Protein AF-A0A938RW60-F1 (afdb_monomer)

Foldseek 3Di:
DDDDDDDDDDDDDDPDPPPPPPDPPPPPDDDLADPPLAAPDFADPLQLAFWKWKKWWCAAQFLWNTWMWMWTDDDQWIKIKTWTDHPPDPDIDMFIFIDGPVNVRSNQNSLVVLVVLVDDAAPQDQPDQDPDDDRDGRDRQADPVGRPNGDNYDPFTWMWTWTGTNNRIDTYIDGPQVPGPDVSSVVSVVRSVSSNCSGGNDPDDDPPPPLPDFKGWEQEAEPPKFFKDKQNHGPPDIPRDSTDMDTQAKIKIKTHDPVVRWIDIDIDGTHRSGYDYHYDYTD

Sequence (283 aa):
MRHGPSLRAPTGLAFALLAGLCGPARATERTPLPDDVTSAHLPNDAELQESWARVALRANPGPYHYLAYEVTMRGQAGVVSHVRGFMGRGDVVSKTDLLRKHDVRRLFGWLRDQGVLDMPQPPTATAEPVRKGKVTPPVALFDPNNPHLGPAHSPVPVFDLSFRLGGRERTVLVADPLSQADRRHATLIRVLRQVALAATGDIAYQPPTGAAGTQGYLFIDSVPSAEVHIDGVPIGESTPVLTWTVSAGSHTVTLENKRLGLKKETRVKVHAGQTTSVELTLP

Mean predicted aligned error: 11.98 Å

Solvent-accessible surface area (backbone atoms only — not comparable to full-atom values): 16291 Å² total; per-residue (Å²): 143,82,92,80,84,85,86,80,80,89,80,79,87,81,82,78,78,79,76,75,81,77,66,77,80,75,80,72,88,71,72,50,58,65,89,84,59,68,44,98,55,67,58,53,73,75,28,42,56,77,16,34,41,37,36,32,40,60,14,33,24,37,75,51,33,28,39,36,25,37,40,36,36,56,96,79,36,20,40,30,31,36,36,39,28,43,71,95,52,91,69,60,53,72,39,70,36,79,37,56,46,69,58,48,29,32,51,54,15,24,43,52,76,66,41,56,70,71,57,73,73,61,75,80,53,58,47,76,61,72,92,80,90,64,87,58,76,56,57,66,50,48,43,91,92,40,66,82,48,64,39,92,69,36,94,48,44,25,31,39,40,36,38,32,49,58,91,44,71,30,77,37,58,36,67,42,37,79,78,42,88,60,58,60,54,36,49,53,49,53,50,44,45,48,34,22,35,59,61,48,44,75,80,84,72,77,68,70,90,66,72,79,81,48,27,14,26,33,27,36,39,42,48,70,59,23,41,38,22,52,72,83,42,72,73,86,50,48,36,72,38,72,70,44,81,43,64,42,41,80,44,39,44,36,38,36,26,75,94,77,73,34,73,48,73,47,78,45,74,27,45,56,60,21,43,36,77,46,79,43,77,59,126

pLDDT: mean 80.19, std 18.86, range [38.0, 98.31]

Structure (mmCIF, N/CA/C/O backbone):
data_AF-A0A938RW60-F1
#
_entry.id   AF-A0A938RW60-F1
#
loop_
_atom_site.group_PDB
_atom_site.id
_atom_site.type_symbol
_atom_site.label_atom_id
_atom_site.label_alt_id
_atom_site.label_comp_id
_atom_site.label_asym_id
_atom_site.label_entity_id
_atom_site.label_seq_id
_atom_site.pdbx_PDB_ins_code
_atom_site.Cartn_x
_atom_site.Cartn_y
_atom_site.Cartn_z
_atom_site.occupancy
_atom_site.B_iso_or_equiv
_atom_site.auth_seq_id
_atom_site.auth_comp_id
_atom_site.auth_asym_id
_atom_site.auth_atom_id
_atom_site.pdbx_PDB_model_num
ATOM 1 N N . MET A 1 1 ? 59.917 -17.995 69.837 1.00 51.16 1 MET A N 1
ATOM 2 C CA . MET A 1 1 ? 60.109 -18.111 68.375 1.00 51.16 1 MET A CA 1
ATOM 3 C C . MET A 1 1 ? 59.238 -19.243 67.851 1.00 51.16 1 MET A C 1
ATOM 5 O O . MET A 1 1 ? 59.557 -20.401 68.077 1.00 51.16 1 MET A O 1
ATOM 9 N N . ARG A 1 2 ? 58.095 -18.919 67.242 1.00 44.50 2 ARG A N 1
ATOM 10 C CA . ARG A 1 2 ? 57.240 -19.868 66.514 1.00 44.50 2 ARG A CA 1
ATOM 11 C C . ARG A 1 2 ? 56.731 -19.151 65.267 1.00 44.50 2 ARG A C 1
ATOM 13 O O . ARG A 1 2 ? 56.074 -18.123 65.385 1.00 44.50 2 ARG A O 1
ATOM 20 N N . HIS A 1 3 ? 57.116 -19.667 64.105 1.00 52.88 3 HIS A N 1
ATOM 21 C CA . HIS A 1 3 ? 56.642 -19.231 62.797 1.00 52.88 3 HIS A CA 1
ATOM 22 C C . HIS A 1 3 ? 55.199 -19.712 62.585 1.00 52.88 3 HIS A C 1
ATOM 24 O O . HIS A 1 3 ? 54.907 -20.886 62.804 1.00 52.88 3 HIS A O 1
ATOM 30 N N . GLY A 1 4 ? 54.317 -18.802 62.166 1.00 43.69 4 GLY A N 1
ATOM 31 C CA . GLY A 1 4 ? 52.953 -19.080 61.702 1.00 43.69 4 GLY A CA 1
ATOM 32 C C . GLY A 1 4 ? 52.789 -18.680 60.227 1.00 43.69 4 GLY A C 1
ATOM 33 O O . GLY A 1 4 ? 53.595 -17.888 59.734 1.00 43.69 4 GLY A O 1
ATOM 34 N N . PRO A 1 5 ? 51.821 -19.261 59.495 1.00 58.12 5 PRO A N 1
ATOM 35 C CA . PRO A 1 5 ? 51.982 -19.575 58.082 1.00 58.12 5 PRO A CA 1
ATOM 36 C C . PRO A 1 5 ? 51.514 -18.485 57.110 1.00 58.12 5 PRO A C 1
ATOM 38 O O . PRO A 1 5 ? 50.624 -17.686 57.384 1.00 58.12 5 PRO A O 1
ATOM 41 N N . SER A 1 6 ? 52.146 -18.535 55.938 1.00 55.03 6 SER A N 1
ATOM 42 C CA . SER A 1 6 ? 51.935 -17.730 54.736 1.00 55.03 6 SER A CA 1
ATOM 43 C C . SER A 1 6 ? 50.576 -18.011 54.076 1.00 55.03 6 SER A C 1
ATOM 45 O O . SER A 1 6 ? 50.259 -19.152 53.738 1.00 55.03 6 SER A O 1
ATOM 47 N N . LEU A 1 7 ? 49.796 -16.948 53.859 1.00 56.09 7 LEU A N 1
ATOM 48 C CA . LEU A 1 7 ? 48.599 -16.928 53.015 1.00 56.09 7 LEU A CA 1
ATOM 49 C C . LEU A 1 7 ? 49.010 -16.949 51.533 1.00 56.09 7 LEU A C 1
ATOM 51 O O . LEU A 1 7 ? 49.640 -16.011 51.046 1.00 56.09 7 LEU A O 1
ATOM 55 N N . ARG A 1 8 ? 48.635 -18.011 50.809 1.00 51.06 8 ARG A N 1
ATOM 56 C CA . ARG A 1 8 ? 48.692 -18.066 49.340 1.00 51.06 8 ARG A CA 1
ATOM 57 C C . ARG A 1 8 ? 47.396 -17.508 48.748 1.00 51.06 8 ARG A C 1
ATOM 59 O O . ARG A 1 8 ? 46.309 -17.917 49.144 1.00 51.06 8 ARG A O 1
ATOM 66 N N . ALA A 1 9 ? 47.536 -16.601 47.786 1.00 49.72 9 ALA A N 1
ATOM 67 C CA . ALA A 1 9 ? 46.449 -16.066 46.972 1.00 49.72 9 ALA A CA 1
ATOM 68 C C . ALA A 1 9 ? 45.919 -17.113 45.967 1.00 49.72 9 ALA A C 1
ATOM 70 O O . ALA A 1 9 ? 46.705 -17.939 45.489 1.00 49.72 9 ALA A O 1
ATOM 71 N N . PRO A 1 10 ? 44.623 -17.077 45.601 1.00 57.84 10 PRO A N 1
ATOM 72 C CA . PRO A 1 10 ? 44.081 -17.949 44.573 1.00 57.84 10 PRO A CA 1
ATOM 73 C C . PRO A 1 10 ? 44.483 -17.473 43.172 1.00 57.84 10 PRO A C 1
ATOM 75 O O . PRO A 1 10 ? 44.452 -16.291 42.833 1.00 57.84 10 PRO A O 1
ATOM 78 N N . THR A 1 11 ? 44.885 -18.451 42.373 1.00 50.59 11 THR A N 1
ATOM 79 C CA . THR A 1 11 ? 45.365 -18.349 40.999 1.00 50.59 11 THR A CA 1
ATOM 80 C C . THR A 1 11 ? 44.189 -18.409 40.019 1.00 50.59 11 THR A C 1
ATOM 82 O O . THR A 1 11 ? 43.360 -19.305 40.121 1.00 50.59 11 THR A O 1
ATOM 85 N N . GLY A 1 12 ? 44.169 -17.498 39.040 1.00 38.56 12 GLY A N 1
ATOM 86 C CA . GLY A 1 12 ? 43.663 -17.749 37.683 1.00 38.56 12 GLY A CA 1
ATOM 87 C C . GLY A 1 12 ? 42.147 -17.808 37.469 1.00 38.56 12 GLY A C 1
ATOM 88 O O . GLY A 1 12 ? 41.576 -18.888 37.362 1.00 38.56 12 GLY A O 1
ATOM 89 N N . LEU A 1 13 ? 41.518 -16.649 37.251 1.00 43.44 13 LEU A N 1
ATOM 90 C CA . LEU A 1 13 ? 40.239 -16.568 36.539 1.00 43.44 13 LEU A CA 1
ATOM 91 C C . LEU A 1 13 ? 40.535 -16.590 35.027 1.00 43.44 13 LEU A C 1
ATOM 93 O O . LEU A 1 13 ? 41.055 -15.619 34.476 1.00 43.44 13 LEU A O 1
ATOM 97 N N . ALA A 1 14 ? 40.265 -17.712 34.362 1.00 40.06 14 ALA A N 1
ATOM 98 C CA . ALA A 1 14 ? 40.401 -17.837 32.915 1.00 40.06 14 ALA A CA 1
ATOM 99 C C . ALA A 1 14 ? 39.244 -17.102 32.216 1.00 40.06 14 ALA A C 1
ATOM 101 O O . ALA A 1 14 ? 38.088 -17.511 32.305 1.00 40.06 14 ALA A O 1
ATOM 102 N N . PHE A 1 15 ? 39.560 -16.014 31.512 1.00 38.00 15 PHE A N 1
ATOM 103 C CA . PHE A 1 15 ? 38.646 -15.354 30.582 1.00 38.00 15 PHE A CA 1
ATOM 104 C C . PHE A 1 15 ? 38.467 -16.247 29.345 1.00 38.00 15 PHE A C 1
ATOM 106 O O . PHE A 1 15 ? 39.327 -16.294 28.466 1.00 38.00 15 PHE A O 1
ATOM 113 N N . ALA A 1 16 ? 37.351 -16.972 29.275 1.00 40.56 16 ALA A N 1
ATOM 114 C CA . ALA A 1 16 ? 36.918 -17.630 28.051 1.00 40.56 16 ALA A CA 1
ATOM 115 C C . ALA A 1 16 ? 36.396 -16.560 27.079 1.00 40.56 16 ALA A C 1
ATOM 117 O O . ALA A 1 16 ? 35.300 -16.024 27.243 1.00 40.56 16 ALA A O 1
ATOM 118 N N . LEU A 1 17 ? 37.214 -16.225 26.081 1.00 39.12 17 LEU A N 1
ATOM 119 C CA . LEU A 1 17 ? 36.825 -15.394 24.950 1.00 39.12 17 LEU A CA 1
ATOM 120 C C . LEU A 1 17 ? 35.767 -16.164 24.136 1.00 39.12 17 LEU A C 1
ATOM 122 O O . LEU A 1 17 ? 36.095 -17.061 23.360 1.00 39.12 17 LEU A O 1
ATOM 126 N N . LEU A 1 18 ? 34.487 -15.837 24.323 1.00 39.22 18 LEU A N 1
ATOM 127 C CA . LEU A 1 18 ? 33.417 -16.240 23.411 1.00 39.22 18 LEU A CA 1
ATOM 128 C C . LEU A 1 18 ? 33.597 -15.465 22.099 1.00 39.22 18 LEU A C 1
ATOM 130 O O . LEU A 1 18 ? 33.007 -14.408 21.884 1.00 39.22 18 LEU A O 1
ATOM 134 N N . ALA A 1 19 ? 34.448 -15.992 21.219 1.00 41.69 19 ALA A N 1
ATOM 135 C CA . ALA A 1 19 ? 34.454 -15.633 19.811 1.00 41.69 19 ALA A CA 1
ATOM 136 C C . ALA A 1 19 ? 33.132 -16.126 19.207 1.00 41.69 19 ALA A C 1
ATOM 138 O O . ALA A 1 19 ? 33.007 -17.270 18.773 1.00 41.69 19 ALA A O 1
ATOM 139 N N . GLY A 1 20 ? 32.114 -15.264 19.259 1.00 39.88 20 GLY A N 1
ATOM 140 C CA . GLY A 1 20 ? 30.861 -15.459 18.550 1.00 39.88 20 GLY A CA 1
ATOM 141 C C . GLY A 1 20 ? 31.166 -15.684 17.075 1.00 39.88 20 GLY A C 1
ATOM 142 O O . GLY A 1 20 ? 31.713 -14.811 16.404 1.00 39.88 20 GLY A O 1
ATOM 143 N N . LEU A 1 21 ? 30.845 -16.886 16.604 1.00 38.56 21 LEU A N 1
ATOM 144 C CA . LEU A 1 21 ? 30.899 -17.303 15.212 1.00 38.56 21 LEU A CA 1
ATOM 145 C C . LEU A 1 21 ? 29.973 -16.399 14.387 1.00 38.56 21 LEU A C 1
ATOM 147 O O . LEU A 1 21 ? 28.818 -16.731 14.133 1.00 38.56 21 LEU A O 1
ATOM 151 N N . CYS A 1 22 ? 30.485 -15.246 13.961 1.00 39.44 22 CYS A N 1
ATOM 152 C CA . CYS A 1 22 ? 29.943 -14.499 12.837 1.00 39.44 22 CYS A CA 1
ATOM 153 C C . CYS A 1 22 ? 30.244 -15.341 11.591 1.00 39.44 22 CYS A C 1
ATOM 155 O O . CYS A 1 22 ? 31.276 -15.182 10.940 1.00 39.44 22 CYS A O 1
ATOM 157 N N . GLY A 1 23 ? 29.392 -16.336 11.329 1.00 41.66 23 GLY A N 1
ATOM 158 C CA . GLY A 1 23 ? 29.448 -17.097 10.089 1.00 41.66 23 GLY A CA 1
ATOM 159 C C . GLY A 1 23 ? 29.352 -16.123 8.911 1.00 41.66 23 GLY A C 1
ATOM 160 O O . GLY A 1 23 ? 28.592 -15.155 9.004 1.00 41.66 23 GLY A O 1
ATOM 161 N N . PRO A 1 24 ? 30.119 -16.325 7.825 1.00 48.12 24 PRO A N 1
ATOM 162 C CA . PRO A 1 24 ? 30.048 -15.444 6.670 1.00 48.12 24 PRO A CA 1
ATOM 163 C C . PRO A 1 24 ? 28.593 -15.381 6.215 1.00 48.12 24 PRO A C 1
ATOM 165 O O . PRO A 1 24 ? 27.970 -16.424 5.990 1.00 48.12 24 PRO A O 1
ATOM 168 N N . ALA A 1 25 ? 28.052 -14.163 6.124 1.00 47.50 25 ALA A N 1
ATOM 169 C CA . ALA A 1 25 ? 26.761 -13.923 5.506 1.00 47.50 25 ALA A CA 1
ATOM 170 C C . ALA A 1 25 ? 26.793 -14.639 4.155 1.00 47.50 25 ALA A C 1
ATOM 172 O O . ALA A 1 25 ? 27.580 -14.278 3.278 1.00 47.50 25 ALA A O 1
ATOM 173 N N . ARG A 1 26 ? 26.025 -15.729 4.034 1.00 42.00 26 ARG A N 1
ATOM 174 C CA . ARG A 1 26 ? 25.887 -16.467 2.783 1.00 42.00 26 ARG A CA 1
ATOM 175 C C . ARG A 1 26 ? 25.394 -15.454 1.762 1.00 42.00 26 ARG A C 1
ATOM 177 O O . ARG A 1 26 ? 24.212 -15.114 1.774 1.00 42.00 26 ARG A O 1
ATOM 184 N N . ALA A 1 27 ? 26.307 -14.982 0.915 1.00 44.66 27 ALA A N 1
ATOM 185 C CA . ALA A 1 27 ? 25.999 -14.326 -0.339 1.00 44.66 27 ALA A CA 1
ATOM 186 C C . ALA A 1 27 ? 25.175 -15.340 -1.129 1.00 44.66 27 ALA A C 1
ATOM 188 O O . ALA A 1 27 ? 25.700 -16.242 -1.776 1.00 44.66 27 ALA A O 1
ATOM 189 N N . THR A 1 28 ? 23.866 -15.288 -0.918 1.00 48.75 28 THR A N 1
ATOM 190 C CA . THR A 1 28 ? 22.909 -16.158 -1.569 1.00 48.75 28 THR A CA 1
ATOM 191 C C . THR A 1 28 ? 22.850 -15.642 -2.991 1.00 48.75 28 THR A C 1
ATOM 193 O O . THR A 1 28 ? 22.220 -14.636 -3.300 1.00 48.75 28 THR A O 1
ATOM 196 N N . GLU A 1 29 ? 23.634 -16.287 -3.847 1.00 58.06 29 GLU A N 1
ATOM 197 C CA . GLU A 1 29 ? 23.556 -16.140 -5.286 1.00 58.06 29 GLU A CA 1
ATOM 198 C C . GLU A 1 29 ? 22.122 -16.451 -5.726 1.00 58.06 29 GLU A C 1
ATOM 200 O O . GLU A 1 29 ? 21.743 -17.613 -5.839 1.00 58.06 29 GLU A O 1
ATOM 205 N N . ARG A 1 30 ? 21.313 -15.421 -5.985 1.00 58.44 30 ARG A N 1
ATOM 206 C CA . ARG A 1 30 ? 20.753 -15.144 -7.318 1.00 58.44 30 ARG A CA 1
ATOM 207 C C . ARG A 1 30 ? 19.652 -14.088 -7.304 1.00 58.44 30 ARG A C 1
ATOM 209 O O . ARG A 1 30 ? 18.916 -13.892 -6.350 1.00 58.44 30 ARG A O 1
ATOM 216 N N . THR A 1 31 ? 19.645 -13.443 -8.462 1.00 53.59 31 THR A N 1
ATOM 217 C CA . THR A 1 31 ? 18.734 -12.514 -9.125 1.00 53.59 31 THR A CA 1
ATOM 218 C C . THR A 1 31 ? 17.575 -11.930 -8.300 1.00 53.59 31 THR A C 1
ATOM 220 O O . THR A 1 31 ? 16.554 -12.587 -8.125 1.00 53.59 31 THR A O 1
ATOM 223 N N . PRO A 1 32 ? 17.656 -10.643 -7.903 1.00 64.94 32 PRO A N 1
ATOM 224 C CA . PRO A 1 32 ? 16.525 -9.928 -7.298 1.00 64.94 32 PRO A CA 1
ATOM 225 C C . PRO A 1 32 ? 15.399 -9.622 -8.301 1.00 64.94 32 PRO A C 1
ATOM 227 O O . PRO A 1 32 ? 14.341 -9.126 -7.921 1.00 64.94 32 PRO A O 1
ATOM 230 N N . LEU A 1 33 ? 15.628 -9.880 -9.591 1.00 78.44 33 LEU A N 1
ATOM 231 C CA . LEU A 1 33 ? 14.654 -9.671 -10.652 1.00 78.44 33 LEU A CA 1
ATOM 232 C C . LEU A 1 33 ? 14.057 -11.001 -11.106 1.00 78.44 33 LEU A C 1
ATOM 234 O O . LEU A 1 33 ? 14.816 -11.950 -11.309 1.00 78.44 33 LEU A O 1
ATOM 238 N N . PRO A 1 34 ? 12.739 -11.050 -11.346 1.00 78.81 34 PRO A N 1
ATOM 239 C CA . PRO A 1 34 ? 12.125 -12.147 -12.079 1.00 78.81 34 PRO A CA 1
ATOM 240 C C . PRO A 1 34 ? 12.797 -12.354 -13.449 1.00 78.81 34 PRO A C 1
ATOM 242 O O . PRO A 1 34 ? 13.181 -11.385 -14.113 1.00 78.81 34 PRO A O 1
ATOM 245 N N . ASP A 1 35 ? 12.944 -13.611 -13.877 1.00 78.44 35 ASP A N 1
ATOM 246 C CA . ASP A 1 35 ? 13.633 -13.961 -15.130 1.00 78.44 35 ASP A CA 1
ATOM 247 C C . ASP A 1 35 ? 12.949 -13.359 -16.376 1.00 78.44 35 ASP A C 1
ATOM 249 O O . ASP A 1 35 ? 13.615 -13.097 -17.377 1.00 78.44 35 ASP A O 1
ATOM 253 N N . ASP A 1 36 ? 11.646 -13.060 -16.295 1.00 80.00 36 ASP A N 1
ATOM 254 C CA . ASP A 1 36 ? 10.838 -12.424 -17.344 1.00 80.00 36 ASP A CA 1
ATOM 255 C C . ASP A 1 36 ? 11.069 -10.907 -17.491 1.00 80.00 36 ASP A C 1
ATOM 257 O O . ASP A 1 36 ? 10.559 -10.287 -18.428 1.00 80.00 36 ASP A O 1
ATOM 261 N N . VAL A 1 37 ? 11.863 -10.281 -16.612 1.00 83.62 37 VAL A N 1
ATOM 262 C CA . VAL A 1 37 ? 12.197 -8.849 -16.707 1.00 83.62 37 VAL A CA 1
ATOM 263 C C . VAL A 1 37 ? 13.345 -8.644 -17.698 1.00 83.62 37 VAL A C 1
ATOM 265 O O . VAL A 1 37 ? 14.515 -8.448 -17.340 1.00 83.62 37 VAL A O 1
ATOM 268 N N . THR A 1 38 ? 13.013 -8.712 -18.983 1.00 84.75 38 THR A N 1
ATOM 269 C CA . THR A 1 38 ? 13.934 -8.469 -20.103 1.00 84.75 38 THR A CA 1
ATOM 270 C C . THR A 1 38 ? 13.476 -7.272 -20.922 1.00 84.75 38 THR A C 1
ATOM 272 O O . THR A 1 38 ? 12.340 -7.244 -21.384 1.00 84.75 38 THR A O 1
ATOM 275 N N . SER A 1 39 ? 14.357 -6.297 -21.127 1.00 84.88 39 SER A N 1
ATOM 276 C CA . SER A 1 39 ? 14.065 -5.092 -21.904 1.00 84.88 39 SER A CA 1
ATOM 277 C C . SER A 1 39 ? 14.895 -5.061 -23.178 1.00 84.88 39 SER A C 1
ATOM 279 O O . SER A 1 39 ? 16.075 -5.416 -23.151 1.00 84.88 39 SER A O 1
ATOM 281 N N . ALA A 1 40 ? 14.286 -4.612 -24.275 1.00 85.88 40 ALA A N 1
ATOM 282 C CA . ALA A 1 40 ? 14.997 -4.384 -25.530 1.00 85.88 40 ALA A CA 1
ATOM 283 C C . ALA A 1 40 ? 15.871 -3.122 -25.454 1.00 85.88 40 ALA A C 1
ATOM 285 O O . ALA A 1 40 ? 16.918 -3.050 -26.095 1.00 85.88 40 ALA A O 1
ATOM 286 N N . HIS A 1 41 ? 15.466 -2.146 -24.633 1.00 93.19 41 HIS A N 1
ATOM 287 C CA . HIS A 1 41 ? 16.136 -0.860 -24.503 1.00 93.19 41 HIS A CA 1
ATOM 288 C C . HIS A 1 41 ? 16.459 -0.586 -23.040 1.00 93.19 41 HIS A C 1
ATOM 290 O O . HIS A 1 41 ? 15.600 -0.213 -22.242 1.00 93.19 41 HIS A O 1
ATOM 296 N N . LEU A 1 42 ? 17.734 -0.700 -22.686 1.00 96.69 42 LEU A N 1
ATOM 297 C CA . LEU A 1 42 ? 18.196 -0.349 -21.350 1.00 96.69 42 LEU A CA 1
ATOM 298 C C . LEU A 1 42 ? 18.358 1.176 -21.222 1.00 96.69 42 LEU A C 1
ATOM 300 O O . LEU A 1 42 ? 18.950 1.786 -22.114 1.00 96.69 42 LEU A O 1
ATOM 304 N N . PRO A 1 43 ? 17.867 1.810 -20.141 1.00 96.75 43 PRO A N 1
ATOM 305 C CA . PRO A 1 43 ? 18.078 3.230 -19.920 1.00 96.75 43 PRO A CA 1
ATOM 306 C C . PRO A 1 43 ? 19.563 3.543 -19.731 1.00 96.75 43 PRO A C 1
ATOM 308 O O . PRO A 1 43 ? 20.299 2.777 -19.097 1.00 96.75 43 PRO A O 1
ATOM 311 N N . ASN A 1 44 ? 20.008 4.677 -20.259 1.00 96.94 44 ASN A N 1
ATOM 312 C CA . ASN A 1 44 ? 21.365 5.155 -20.024 1.00 96.94 44 ASN A CA 1
ATOM 313 C C . ASN A 1 44 ? 21.515 5.755 -18.607 1.00 96.94 44 ASN A C 1
ATOM 315 O O . ASN A 1 44 ? 20.561 5.841 -17.833 1.00 96.94 44 ASN A O 1
ATOM 319 N N . ASP A 1 45 ? 22.735 6.151 -18.242 1.00 96.44 45 ASP A N 1
ATOM 320 C CA . ASP A 1 45 ? 23.017 6.688 -16.903 1.00 96.44 45 ASP A CA 1
ATOM 321 C C . ASP A 1 45 ? 22.320 8.018 -16.613 1.00 96.44 45 ASP A C 1
ATOM 323 O O . ASP A 1 45 ? 21.885 8.232 -15.483 1.00 96.44 45 ASP A O 1
ATOM 327 N N . ALA A 1 46 ? 22.174 8.875 -17.623 1.00 96.38 46 ALA A N 1
ATOM 328 C CA . ALA A 1 46 ? 21.464 10.140 -17.481 1.00 96.38 46 ALA A CA 1
ATOM 329 C C . ALA A 1 46 ? 19.961 9.910 -17.261 1.00 96.38 46 ALA A C 1
ATOM 331 O O . ALA A 1 46 ? 19.347 10.590 -16.448 1.00 96.38 46 ALA A O 1
ATOM 332 N N . GLU A 1 47 ? 19.370 8.912 -17.926 1.00 96.69 47 GLU A N 1
ATOM 333 C CA . GLU A 1 47 ? 17.964 8.552 -17.724 1.00 96.69 47 GLU A CA 1
ATOM 334 C C . GLU A 1 47 ? 17.697 7.977 -16.329 1.00 96.69 47 GLU A C 1
ATOM 336 O O . GLU A 1 47 ? 16.628 8.212 -15.762 1.00 96.69 47 GLU A O 1
ATOM 341 N N . LEU A 1 48 ? 18.654 7.221 -15.781 1.00 97.06 48 LEU A N 1
ATOM 342 C CA . LEU A 1 48 ? 18.549 6.614 -14.454 1.00 97.06 48 LEU A CA 1
ATOM 343 C C . LEU A 1 48 ? 18.750 7.608 -13.310 1.00 97.06 48 LEU A C 1
ATOM 345 O O . LEU A 1 48 ? 18.361 7.306 -12.179 1.00 97.06 48 LEU A O 1
ATOM 349 N N . GLN A 1 49 ? 19.358 8.763 -13.563 1.00 94.94 49 GLN A N 1
ATOM 350 C CA . GLN A 1 49 ? 19.578 9.767 -12.532 1.00 94.94 49 GLN A CA 1
ATOM 351 C C . GLN A 1 49 ? 18.233 10.234 -11.955 1.00 94.94 49 GLN A C 1
ATOM 353 O O . GLN A 1 49 ? 17.351 10.670 -12.689 1.00 94.94 49 GLN A O 1
ATOM 358 N N . GLU A 1 50 ? 18.066 10.093 -10.634 1.00 93.12 50 GLU A N 1
ATOM 359 C CA . GLU A 1 50 ? 16.816 10.404 -9.912 1.00 93.12 50 GLU A CA 1
ATOM 360 C C . GLU A 1 50 ? 15.587 9.608 -10.387 1.00 93.12 50 GLU A C 1
ATOM 362 O O . GLU A 1 50 ? 14.443 10.016 -10.173 1.00 93.12 50 GLU A O 1
ATOM 367 N N . SER A 1 51 ? 15.809 8.468 -11.040 1.00 97.50 51 SER A N 1
ATOM 368 C CA . SER A 1 51 ? 14.729 7.571 -11.434 1.00 97.50 51 SER A CA 1
ATOM 369 C C . SER A 1 51 ? 14.189 6.812 -10.221 1.00 97.50 51 SER A C 1
ATOM 371 O O . SER A 1 51 ? 14.940 6.406 -9.328 1.00 97.50 51 SER A O 1
ATOM 373 N N . TRP A 1 52 ? 12.874 6.622 -10.180 1.00 98.06 52 TRP A N 1
ATOM 374 C CA . TRP A 1 52 ? 12.223 5.816 -9.154 1.00 98.06 52 TRP A CA 1
ATOM 375 C C . TRP A 1 52 ? 10.951 5.148 -9.674 1.00 98.06 52 TRP A C 1
ATOM 377 O O . TRP A 1 52 ? 10.348 5.576 -10.657 1.00 98.06 52 TRP A O 1
ATOM 387 N N . ALA A 1 53 ? 10.549 4.076 -9.004 1.00 97.94 53 ALA A N 1
ATOM 388 C CA . ALA A 1 53 ? 9.315 3.352 -9.240 1.00 97.94 53 ALA A CA 1
ATOM 389 C C . ALA A 1 53 ? 8.703 3.009 -7.880 1.00 97.94 53 ALA A C 1
ATOM 391 O O . ALA A 1 53 ? 9.363 2.393 -7.041 1.00 97.94 53 ALA A O 1
ATOM 392 N N . ARG A 1 54 ? 7.456 3.418 -7.650 1.00 97.38 54 ARG A N 1
ATOM 393 C CA . ARG A 1 54 ? 6.773 3.302 -6.364 1.00 97.38 54 ARG A CA 1
ATOM 394 C C . ARG A 1 54 ? 5.368 2.746 -6.537 1.00 97.38 54 ARG A C 1
ATOM 396 O O . ARG A 1 54 ? 4.614 3.143 -7.420 1.00 97.38 54 ARG A O 1
ATOM 403 N N . VAL A 1 55 ? 5.015 1.849 -5.630 1.00 95.81 55 VAL A N 1
ATOM 404 C CA . VAL A 1 55 ? 3.649 1.410 -5.357 1.00 95.81 55 VAL A CA 1
ATOM 405 C C . VAL A 1 55 ? 3.388 1.718 -3.896 1.00 95.81 55 VAL A C 1
ATOM 407 O O . VAL A 1 55 ? 4.115 1.222 -3.040 1.00 95.81 55 VAL A O 1
ATOM 410 N N . ALA A 1 56 ? 2.366 2.509 -3.593 1.00 93.25 56 ALA A N 1
ATOM 411 C CA . ALA A 1 56 ? 1.954 2.799 -2.226 1.00 93.25 56 ALA A CA 1
ATOM 412 C C . ALA A 1 56 ? 0.445 2.616 -2.064 1.00 93.25 56 ALA A C 1
ATOM 414 O O . ALA A 1 56 ? -0.348 3.219 -2.772 1.00 93.25 56 ALA A O 1
ATOM 415 N N . LEU A 1 57 ? 0.027 1.799 -1.110 1.00 89.12 57 LEU A N 1
ATOM 416 C CA . LEU A 1 57 ? -1.361 1.673 -0.696 1.00 89.12 57 LEU A CA 1
ATOM 417 C C . LEU A 1 57 ? -1.760 2.946 0.061 1.00 89.12 57 LEU A C 1
ATOM 419 O O . LEU A 1 57 ? -1.169 3.265 1.091 1.00 89.12 57 LEU A O 1
ATOM 423 N N . ARG A 1 58 ? -2.723 3.688 -0.489 1.00 85.88 58 ARG A N 1
ATOM 424 C CA . ARG A 1 58 ? -3.241 4.954 0.055 1.00 85.88 58 ARG A CA 1
ATOM 425 C C . ARG A 1 58 ? -4.466 4.751 0.932 1.00 85.88 58 ARG A C 1
ATOM 427 O O . ARG A 1 58 ? -4.624 5.454 1.918 1.00 85.88 58 ARG A O 1
ATOM 434 N N . ALA A 1 59 ? -5.316 3.805 0.555 1.00 81.19 59 ALA A N 1
ATOM 435 C CA . ALA A 1 59 ? -6.474 3.398 1.330 1.00 81.19 59 ALA A CA 1
ATOM 436 C C . ALA A 1 59 ? -6.636 1.891 1.188 1.00 81.19 59 ALA A C 1
ATOM 438 O O . ALA A 1 59 ? -6.451 1.341 0.105 1.00 81.19 59 ALA A O 1
ATOM 439 N N . ASN A 1 60 ? -6.984 1.213 2.270 1.00 75.50 60 ASN A N 1
ATOM 440 C CA . ASN A 1 60 ? -7.210 -0.222 2.262 1.00 75.50 60 ASN A CA 1
ATOM 441 C C . ASN A 1 60 ? -8.398 -0.532 3.157 1.00 75.50 60 ASN A C 1
ATOM 443 O O . ASN A 1 60 ? -8.427 -0.019 4.279 1.00 75.50 60 ASN A O 1
ATOM 447 N N . PRO A 1 61 ? -9.327 -1.395 2.719 1.00 66.75 61 PRO A N 1
ATOM 448 C CA . PRO A 1 61 ? -10.249 -2.005 3.650 1.00 66.75 61 PRO A CA 1
ATOM 449 C C . PRO A 1 61 ? -9.516 -2.900 4.654 1.00 66.75 61 PRO A C 1
ATOM 451 O O . PRO A 1 61 ? -10.005 -3.020 5.754 1.00 66.75 61 PRO A O 1
ATOM 454 N N . GLY A 1 62 ? -8.377 -3.522 4.326 1.00 64.62 62 GLY A N 1
ATOM 455 C CA . GLY A 1 62 ? -7.663 -4.452 5.217 1.00 64.62 62 GLY A CA 1
ATOM 456 C C . GLY A 1 62 ? -6.915 -3.811 6.406 1.00 64.62 62 GLY A C 1
ATOM 457 O O . GLY A 1 62 ? -6.963 -2.598 6.599 1.00 64.62 62 GLY A O 1
ATOM 458 N N . PRO A 1 63 ? -6.201 -4.612 7.223 1.00 58.34 63 PRO A N 1
ATOM 459 C CA . PRO A 1 63 ? -5.595 -4.170 8.493 1.00 58.34 63 PRO A CA 1
ATOM 460 C C . PRO A 1 63 ? -4.397 -3.240 8.305 1.00 58.34 63 PRO A C 1
ATOM 462 O O . PRO A 1 63 ? -4.022 -2.507 9.211 1.00 58.34 63 PRO A O 1
ATOM 465 N N . TYR A 1 64 ? -3.814 -3.226 7.107 1.00 64.56 64 TYR A N 1
ATOM 466 C CA . TYR A 1 64 ? -2.751 -2.296 6.758 1.00 64.56 64 TYR A CA 1
ATOM 467 C C . TYR A 1 64 ? -3.294 -1.135 5.980 1.00 64.56 64 TYR A C 1
ATOM 469 O O . TYR A 1 64 ? -3.683 -1.289 4.824 1.00 64.56 64 TYR A O 1
ATOM 477 N N . HIS A 1 65 ? -3.217 0.037 6.577 1.00 69.56 65 HIS A N 1
ATOM 478 C CA . HIS A 1 65 ? -3.542 1.262 5.873 1.00 69.56 65 HIS A CA 1
ATOM 479 C C . HIS A 1 65 ? -2.309 1.884 5.195 1.00 69.56 65 HIS A C 1
ATOM 481 O O . HIS A 1 65 ? -2.464 2.792 4.389 1.00 69.56 65 HIS A O 1
ATOM 487 N N . TYR A 1 66 ? -1.095 1.369 5.457 1.00 82.12 66 TYR A N 1
ATOM 488 C CA . TYR A 1 66 ? 0.113 1.736 4.718 1.00 82.12 66 TYR A CA 1
ATOM 489 C C . TYR A 1 66 ? 0.910 0.500 4.278 1.00 82.12 66 TYR A C 1
ATOM 491 O O . TYR A 1 66 ? 1.334 -0.326 5.086 1.00 82.12 66 TYR A O 1
ATOM 499 N N . LEU A 1 67 ? 1.146 0.392 2.975 1.00 88.94 67 LEU A N 1
ATOM 500 C CA . LEU A 1 67 ? 2.032 -0.586 2.347 1.00 88.94 67 LEU A CA 1
ATOM 501 C C . LEU A 1 67 ? 2.750 0.138 1.217 1.00 88.94 67 LEU A C 1
ATOM 503 O O . LEU A 1 67 ? 2.081 0.757 0.396 1.00 88.94 67 LEU A O 1
ATOM 507 N N . ALA A 1 68 ? 4.072 0.049 1.134 1.00 94.12 68 ALA A N 1
ATOM 508 C CA . ALA A 1 68 ? 4.805 0.600 0.005 1.00 94.12 68 ALA A CA 1
ATOM 509 C C . ALA A 1 68 ? 5.932 -0.319 -0.467 1.00 94.12 68 ALA A C 1
ATOM 511 O O . ALA A 1 68 ? 6.630 -0.939 0.337 1.00 94.12 68 ALA A O 1
ATOM 512 N N . TYR A 1 69 ? 6.107 -0.358 -1.783 1.00 96.00 69 TYR A N 1
ATOM 513 C CA . TYR A 1 69 ? 7.261 -0.918 -2.469 1.00 96.00 69 TYR A CA 1
ATOM 514 C C . TYR A 1 69 ? 7.879 0.200 -3.294 1.00 96.00 69 TYR A C 1
ATOM 516 O O . TYR A 1 69 ? 7.191 0.810 -4.114 1.00 96.00 69 TYR A O 1
ATOM 524 N N . GLU A 1 70 ? 9.153 0.481 -3.076 1.00 97.62 70 GLU A N 1
ATOM 525 C CA . GLU A 1 70 ? 9.858 1.546 -3.779 1.00 97.62 70 GLU A CA 1
ATOM 526 C C . GLU A 1 70 ? 11.208 1.034 -4.264 1.00 97.62 70 GLU A C 1
ATOM 528 O O . GLU A 1 70 ? 11.925 0.368 -3.522 1.00 97.62 70 GLU A O 1
ATOM 533 N N . VAL A 1 71 ? 11.550 1.348 -5.510 1.00 97.62 71 VAL A N 1
ATOM 534 C CA . VAL A 1 71 ? 12.899 1.202 -6.049 1.00 97.62 71 VAL A CA 1
ATOM 535 C C . VAL A 1 71 ? 13.343 2.566 -6.547 1.00 97.62 71 VAL A C 1
ATOM 537 O O . VAL A 1 71 ? 12.699 3.132 -7.426 1.00 97.62 71 VAL A O 1
ATOM 540 N N . THR A 1 72 ? 14.453 3.070 -6.023 1.00 97.88 72 THR A N 1
ATOM 541 C CA . THR A 1 72 ? 14.976 4.402 -6.340 1.00 97.88 72 THR A CA 1
ATOM 542 C C . THR A 1 72 ? 16.449 4.309 -6.704 1.00 97.88 72 THR A C 1
ATOM 544 O O . THR A 1 72 ? 17.231 3.656 -6.014 1.00 97.88 72 THR A O 1
ATOM 547 N N . MET A 1 73 ? 16.860 4.978 -7.776 1.00 96.88 73 MET A N 1
ATOM 548 C CA . MET A 1 73 ? 18.265 5.097 -8.149 1.00 96.88 73 MET A CA 1
ATOM 549 C C . MET A 1 73 ? 18.891 6.314 -7.460 1.00 96.88 73 MET A C 1
ATOM 551 O O . MET A 1 73 ? 18.439 7.445 -7.645 1.00 96.88 73 MET A O 1
ATOM 555 N N . ARG A 1 74 ? 19.968 6.104 -6.691 1.00 89.25 74 ARG A N 1
ATOM 556 C CA . ARG A 1 74 ? 20.747 7.184 -6.064 1.00 89.25 74 ARG A CA 1
ATOM 557 C C . ARG A 1 74 ? 22.232 7.023 -6.383 1.00 89.25 74 ARG A C 1
ATOM 559 O O . ARG A 1 74 ? 22.920 6.162 -5.838 1.00 89.25 74 ARG A O 1
ATOM 566 N N . GLY A 1 75 ? 22.744 7.870 -7.274 1.00 90.31 75 GLY A N 1
ATOM 567 C CA . GLY A 1 75 ? 24.152 7.848 -7.675 1.00 90.31 75 GLY A CA 1
ATOM 568 C C . GLY A 1 75 ? 24.525 6.561 -8.415 1.00 90.31 75 GLY A C 1
ATOM 569 O O . GLY A 1 75 ? 24.130 6.372 -9.561 1.00 90.31 75 GLY A O 1
ATOM 570 N N . GLN A 1 76 ? 25.305 5.684 -7.774 1.00 90.56 76 GLN A N 1
ATOM 571 C CA . GLN A 1 76 ? 25.794 4.432 -8.377 1.00 90.56 76 GLN A CA 1
ATOM 572 C C . GLN A 1 76 ? 25.044 3.175 -7.915 1.00 90.56 76 GLN A C 1
ATOM 574 O O . GLN A 1 76 ? 25.323 2.090 -8.425 1.00 90.56 76 GLN A O 1
ATOM 579 N N . ALA A 1 77 ? 24.087 3.298 -6.992 1.00 91.69 77 ALA A N 1
ATOM 580 C CA . ALA A 1 77 ? 23.334 2.166 -6.464 1.00 91.69 77 ALA A CA 1
ATOM 581 C C . ALA A 1 77 ? 21.824 2.395 -6.554 1.00 91.69 77 ALA A C 1
ATOM 583 O O . ALA A 1 77 ? 21.333 3.523 -6.450 1.00 91.69 77 ALA A O 1
ATOM 584 N N . GLY A 1 78 ? 21.094 1.297 -6.731 1.00 96.31 78 GLY A N 1
ATOM 585 C CA . GLY A 1 78 ? 19.669 1.263 -6.452 1.00 96.31 78 GLY A CA 1
ATOM 586 C C 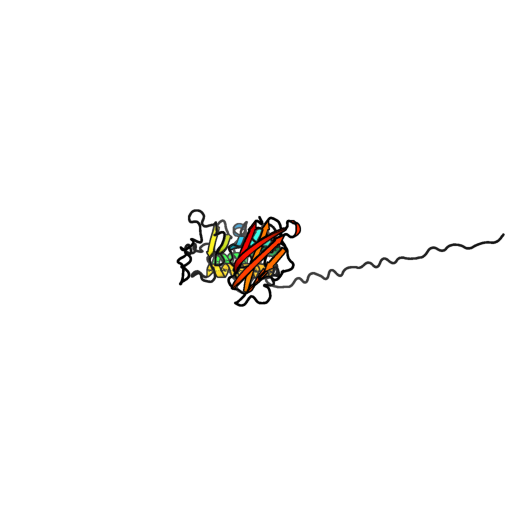. GLY A 1 78 ? 19.431 1.052 -4.969 1.00 96.31 78 GLY A C 1
ATOM 587 O O . GLY A 1 78 ? 20.181 0.337 -4.311 1.00 96.31 78 GLY A O 1
ATOM 588 N N . VAL A 1 79 ? 18.356 1.633 -4.467 1.00 96.81 79 VAL A N 1
ATOM 589 C CA . VAL A 1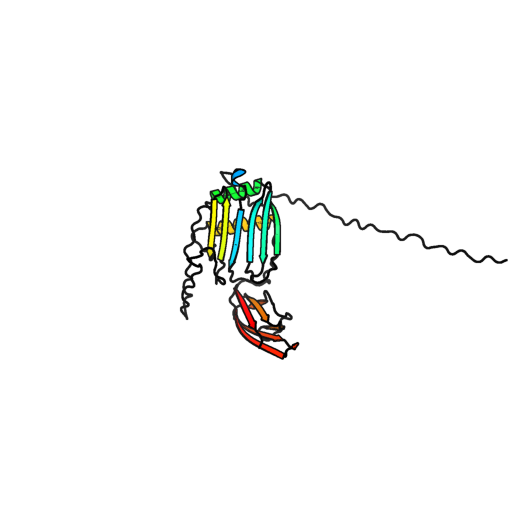 79 ? 17.810 1.369 -3.143 1.00 96.81 79 VAL A CA 1
ATOM 590 C C . VAL A 1 79 ? 16.431 0.780 -3.351 1.00 96.81 79 VAL A C 1
ATOM 592 O O . VAL A 1 79 ? 15.637 1.329 -4.114 1.00 96.81 79 VAL A O 1
ATOM 595 N N . VAL A 1 80 ? 16.153 -0.334 -2.692 1.00 97.00 80 VAL A N 1
ATOM 596 C CA . VAL A 1 80 ? 14.824 -0.931 -2.665 1.00 97.00 80 VAL A CA 1
ATOM 597 C C . VAL A 1 80 ? 14.302 -0.920 -1.245 1.00 97.00 80 VAL A C 1
ATOM 599 O O . VAL A 1 80 ? 15.000 -1.332 -0.324 1.00 97.00 80 VAL A O 1
ATOM 602 N N . SER A 1 81 ? 13.073 -0.451 -1.078 1.00 96.06 81 SER A N 1
ATOM 603 C CA . SER A 1 81 ? 12.408 -0.351 0.211 1.00 96.06 81 SER A CA 1
ATOM 604 C C . SER A 1 81 ? 11.070 -1.073 0.176 1.00 96.06 81 SER A C 1
ATOM 606 O O . SER A 1 81 ? 10.266 -0.921 -0.745 1.00 96.06 81 SER A O 1
ATOM 608 N N . HIS A 1 82 ? 10.826 -1.845 1.224 1.00 94.19 82 HIS A N 1
ATOM 609 C CA . HIS A 1 82 ? 9.541 -2.431 1.556 1.00 94.19 82 HIS A CA 1
ATOM 610 C C . HIS A 1 82 ? 9.094 -1.790 2.863 1.00 94.19 82 HIS A C 1
ATOM 612 O O . HIS A 1 82 ? 9.832 -1.813 3.845 1.00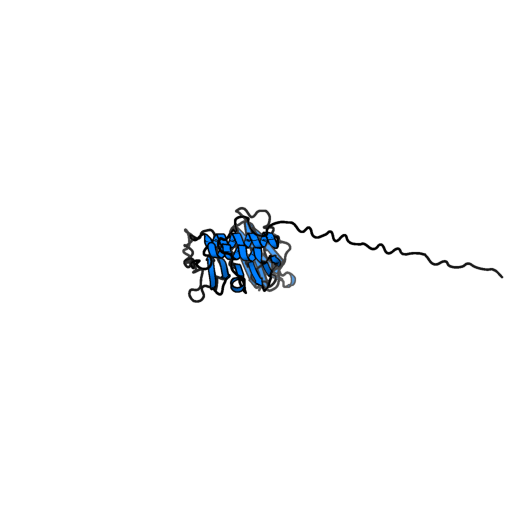 94.19 82 HIS A O 1
ATOM 618 N N . VAL A 1 83 ? 7.909 -1.185 2.879 1.00 91.81 83 VAL A N 1
ATOM 619 C CA . VAL A 1 83 ? 7.374 -0.508 4.063 1.00 91.81 83 VAL A CA 1
ATOM 620 C C . VAL A 1 83 ? 5.976 -1.018 4.358 1.00 91.81 83 VAL A C 1
ATOM 622 O O . VAL A 1 83 ? 5.166 -1.183 3.446 1.00 91.81 83 VAL A O 1
ATOM 625 N N . ARG A 1 84 ? 5.681 -1.248 5.636 1.00 87.62 84 ARG A N 1
ATOM 626 C CA . ARG A 1 84 ? 4.340 -1.550 6.142 1.00 87.62 84 ARG A CA 1
ATOM 627 C C . ARG A 1 84 ? 4.057 -0.715 7.378 1.00 87.62 84 ARG A C 1
ATOM 629 O O . ARG A 1 84 ? 4.959 -0.450 8.167 1.00 87.62 84 ARG A O 1
ATOM 636 N N . GLY A 1 85 ? 2.808 -0.315 7.553 1.00 78.12 85 GLY A N 1
ATOM 637 C CA . GLY A 1 85 ? 2.389 0.429 8.729 1.00 78.12 85 GLY A CA 1
ATOM 638 C C . GLY A 1 85 ? 0.879 0.564 8.847 1.00 78.12 85 GLY A C 1
ATOM 639 O O . GLY A 1 85 ? 0.111 0.180 7.957 1.00 78.12 85 GLY A O 1
ATOM 640 N N . PHE A 1 86 ? 0.475 1.147 9.966 1.00 68.75 86 PHE A N 1
ATOM 641 C CA . PHE A 1 86 ? -0.904 1.501 10.270 1.00 68.75 86 PHE A CA 1
ATOM 642 C C . PHE A 1 86 ? -1.074 3.014 10.059 1.00 68.75 86 PHE A C 1
ATOM 644 O O . PHE A 1 86 ? -0.269 3.798 10.558 1.00 68.75 86 PHE A O 1
ATOM 651 N N . MET A 1 87 ? -2.093 3.446 9.305 1.00 53.22 87 MET A N 1
ATOM 652 C CA . MET A 1 87 ? -2.415 4.878 9.177 1.00 53.22 87 MET A CA 1
ATOM 653 C C . MET A 1 87 ? -2.804 5.405 10.555 1.00 53.22 87 MET A C 1
ATOM 655 O O . MET A 1 87 ? -3.508 4.728 11.295 1.00 53.22 87 MET A O 1
ATOM 659 N N . GLY A 1 88 ? -2.330 6.603 10.893 1.00 49.97 88 GLY A N 1
ATOM 660 C CA . GLY A 1 88 ? -2.566 7.226 12.198 1.00 49.97 88 GLY A CA 1
ATOM 661 C C . GLY A 1 88 ? -1.469 6.969 13.237 1.00 49.97 88 GLY A C 1
ATOM 662 O O . GLY A 1 88 ? -1.427 7.677 14.239 1.00 49.97 88 GLY A O 1
ATOM 663 N N . ARG A 1 89 ? -0.524 6.047 12.989 1.00 54.16 89 ARG A N 1
ATOM 664 C CA . ARG A 1 89 ? 0.716 5.929 13.778 1.00 54.16 89 ARG A CA 1
ATOM 665 C C . ARG A 1 89 ? 1.949 6.261 12.941 1.00 54.16 89 ARG A C 1
ATOM 667 O O . ARG A 1 89 ? 2.019 5.940 11.760 1.00 54.16 89 ARG A O 1
ATOM 674 N N . GLY A 1 90 ? 2.938 6.890 13.581 1.00 57.06 90 GLY A N 1
ATOM 675 C CA . GLY A 1 90 ? 4.262 7.143 12.995 1.00 57.06 90 GLY A CA 1
ATOM 676 C C . GLY A 1 90 ? 5.146 5.892 12.896 1.00 57.06 90 GLY A C 1
ATOM 677 O O . GLY A 1 90 ? 6.194 5.934 12.256 1.00 57.06 90 GLY A O 1
ATOM 678 N N . ASP A 1 91 ? 4.715 4.779 13.496 1.00 66.94 91 ASP A N 1
ATOM 679 C CA . ASP A 1 91 ? 5.471 3.530 13.560 1.00 66.94 91 ASP A CA 1
ATOM 680 C C . ASP A 1 91 ? 5.289 2.723 12.266 1.00 66.94 91 ASP A C 1
ATOM 682 O O . ASP A 1 91 ? 4.445 1.829 12.157 1.00 66.94 91 ASP A O 1
ATOM 686 N N . VAL A 1 92 ? 6.083 3.061 11.253 1.00 81.38 92 VAL A N 1
ATOM 687 C CA . VAL A 1 92 ? 6.238 2.242 10.048 1.00 81.38 92 VAL A CA 1
ATOM 688 C C . VAL A 1 92 ? 7.392 1.262 10.234 1.00 81.38 92 VAL A C 1
ATOM 690 O O . VAL A 1 92 ? 8.497 1.639 10.623 1.00 81.38 92 VAL A O 1
ATOM 693 N N . VAL A 1 93 ? 7.163 -0.007 9.906 1.00 84.81 93 VAL A N 1
ATOM 694 C CA . VAL A 1 93 ? 8.250 -0.976 9.766 1.00 84.81 93 VAL A CA 1
ATOM 695 C C . VAL A 1 93 ? 8.746 -0.888 8.334 1.00 84.81 93 VAL A C 1
ATOM 697 O O . VAL A 1 93 ? 7.977 -1.063 7.387 1.00 84.81 93 VAL A O 1
ATOM 700 N N . SER A 1 94 ? 10.036 -0.616 8.170 1.00 91.88 94 SER A N 1
ATOM 701 C CA . SER A 1 94 ? 10.682 -0.598 6.863 1.00 91.88 94 SER A CA 1
ATOM 702 C C . SER A 1 94 ? 11.867 -1.551 6.831 1.00 91.88 94 SER A C 1
ATOM 704 O O . SER A 1 94 ? 12.597 -1.703 7.810 1.00 91.88 94 SER A O 1
ATOM 706 N N . LYS A 1 95 ? 12.042 -2.206 5.688 1.00 92.75 95 LYS A N 1
ATOM 707 C CA . LYS A 1 95 ? 13.266 -2.906 5.317 1.00 92.75 95 LYS A CA 1
ATOM 708 C C . LYS A 1 95 ? 13.768 -2.295 4.027 1.00 92.75 95 LYS A C 1
ATOM 710 O O . LYS A 1 95 ? 12.985 -2.050 3.108 1.00 92.75 95 LYS A O 1
ATOM 715 N N . THR A 1 96 ? 15.069 -2.074 3.974 1.00 95.50 96 THR A N 1
ATOM 716 C CA . THR A 1 96 ? 15.738 -1.485 2.822 1.00 95.50 96 THR A CA 1
ATOM 717 C C . THR A 1 96 ? 16.963 -2.316 2.500 1.00 95.50 96 THR A C 1
ATOM 719 O O . THR A 1 96 ? 17.654 -2.762 3.413 1.00 95.50 96 THR A O 1
ATOM 722 N N . ASP A 1 97 ? 17.224 -2.504 1.214 1.00 95.62 97 ASP A N 1
ATOM 723 C CA . ASP A 1 97 ? 18.443 -3.136 0.722 1.00 95.62 97 ASP A CA 1
ATOM 724 C C . ASP A 1 97 ? 18.945 -2.403 -0.531 1.00 95.62 97 ASP A C 1
ATOM 726 O O . ASP A 1 97 ? 18.282 -1.510 -1.075 1.00 95.62 97 ASP A O 1
ATOM 730 N N . LEU A 1 98 ? 20.142 -2.757 -0.978 1.00 95.38 98 LEU A N 1
ATOM 731 C CA . LEU A 1 98 ? 20.760 -2.227 -2.178 1.00 95.38 98 LEU A CA 1
ATOM 732 C C . LEU A 1 98 ? 20.477 -3.133 -3.375 1.00 95.38 98 LEU A C 1
ATOM 734 O O . LEU A 1 98 ? 20.586 -4.355 -3.318 1.00 95.38 98 LEU A O 1
ATOM 738 N N . LEU A 1 99 ? 20.188 -2.506 -4.511 1.00 95.12 99 LEU A N 1
ATOM 739 C CA . LEU A 1 99 ? 20.162 -3.161 -5.811 1.00 95.12 99 LEU A CA 1
ATOM 740 C C . LEU A 1 99 ? 21.380 -2.745 -6.624 1.00 95.12 99 LEU A C 1
ATOM 742 O O . LEU A 1 99 ? 21.788 -1.578 -6.650 1.00 95.12 99 LEU A O 1
ATOM 746 N N . ARG A 1 100 ? 21.936 -3.700 -7.370 1.00 94.44 100 ARG A N 1
ATOM 747 C CA . ARG A 1 100 ? 22.981 -3.397 -8.349 1.00 94.44 100 ARG A CA 1
ATOM 748 C C . ARG A 1 100 ? 22.396 -2.504 -9.438 1.00 94.44 100 ARG A C 1
ATOM 750 O O . ARG A 1 100 ? 21.297 -2.753 -9.930 1.00 94.44 100 ARG A O 1
ATOM 757 N N . LYS A 1 101 ? 23.168 -1.516 -9.891 1.00 95.31 101 LYS A N 1
ATOM 758 C CA . LYS A 1 101 ? 22.774 -0.587 -10.966 1.00 95.31 101 LYS A CA 1
ATOM 759 C C . LYS A 1 101 ? 22.266 -1.296 -12.225 1.00 95.31 101 LYS A C 1
ATOM 761 O O . LYS A 1 101 ? 21.303 -0.849 -12.835 1.00 95.31 101 LYS A O 1
ATOM 766 N N . HIS A 1 102 ? 22.886 -2.417 -12.597 1.00 94.38 102 HIS A N 1
ATOM 767 C CA . HIS A 1 102 ? 22.444 -3.233 -13.730 1.00 94.38 102 HIS A CA 1
ATOM 768 C C . HIS A 1 102 ? 21.020 -3.786 -13.543 1.00 94.38 102 HIS A C 1
ATOM 770 O O . HIS A 1 102 ? 20.232 -3.773 -14.486 1.00 94.38 102 HIS A O 1
ATOM 776 N N . ASP A 1 103 ? 20.673 -4.223 -12.331 1.00 94.81 103 ASP A N 1
ATOM 777 C CA . ASP A 1 103 ? 19.345 -4.756 -12.026 1.00 94.81 103 ASP A CA 1
ATOM 778 C C . ASP A 1 103 ? 18.299 -3.623 -12.058 1.00 94.81 103 ASP A C 1
ATOM 780 O O . ASP A 1 103 ? 17.257 -3.748 -12.700 1.00 94.81 103 ASP A O 1
ATOM 784 N N . VAL A 1 104 ? 18.619 -2.447 -11.506 1.00 96.31 104 VAL A N 1
ATOM 785 C CA . VAL A 1 104 ? 17.760 -1.254 -11.648 1.00 96.31 104 VAL A CA 1
ATOM 786 C C . VAL A 1 104 ? 17.552 -0.896 -13.121 1.00 96.31 104 VAL A C 1
ATOM 788 O O . VAL A 1 104 ? 16.422 -0.687 -13.555 1.00 96.31 104 VAL A O 1
ATOM 791 N N . ARG A 1 105 ? 18.625 -0.888 -13.921 1.00 96.25 105 ARG A N 1
ATOM 792 C CA . ARG A 1 105 ? 18.559 -0.584 -15.355 1.00 96.25 105 ARG A CA 1
ATOM 793 C C . ARG A 1 105 ? 17.642 -1.553 -16.104 1.00 96.25 105 ARG A C 1
ATOM 795 O O . ARG A 1 105 ? 16.821 -1.107 -16.902 1.00 96.25 105 ARG A O 1
ATOM 802 N N . ARG A 1 106 ? 17.745 -2.858 -15.829 1.00 95.69 106 ARG A N 1
ATOM 803 C CA . ARG A 1 106 ? 16.855 -3.879 -16.409 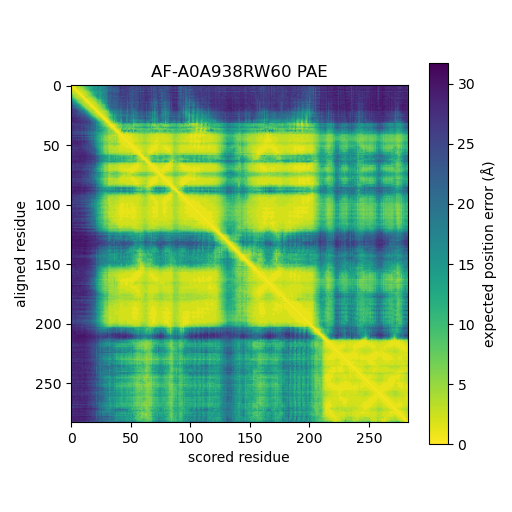1.00 95.69 106 ARG A CA 1
ATOM 804 C C . ARG A 1 106 ? 15.399 -3.658 -16.016 1.00 95.69 106 ARG A C 1
ATOM 806 O O . ARG A 1 106 ? 14.542 -3.657 -16.894 1.00 95.69 106 ARG A O 1
ATOM 813 N N . LEU A 1 107 ? 15.132 -3.434 -14.728 1.00 96.31 107 LEU A N 1
ATOM 814 C CA . LEU A 1 107 ? 13.785 -3.166 -14.222 1.00 96.31 107 LEU A CA 1
ATOM 815 C C . LEU A 1 107 ? 13.166 -1.940 -14.899 1.00 96.31 107 LEU A C 1
ATOM 817 O O . LEU A 1 107 ? 12.043 -2.004 -15.384 1.00 96.31 107 LEU A O 1
ATOM 821 N N . PHE A 1 108 ? 13.902 -0.834 -14.964 1.00 97.44 108 PHE A N 1
ATOM 822 C CA . PHE A 1 108 ? 13.379 0.438 -15.458 1.00 97.44 108 PHE A CA 1
ATOM 823 C C . PHE A 1 108 ? 13.221 0.443 -16.978 1.00 97.44 108 PHE A C 1
ATOM 825 O O . PHE A 1 108 ? 12.239 0.986 -17.482 1.00 97.44 108 PHE A O 1
ATOM 832 N N . GLY A 1 109 ? 14.132 -0.213 -17.706 1.00 96.75 109 GLY A N 1
ATOM 833 C CA . GLY A 1 109 ? 13.958 -0.470 -19.137 1.00 96.75 109 GLY A CA 1
ATOM 834 C C . GLY A 1 109 ? 12.705 -1.292 -19.409 1.00 96.75 109 GLY A C 1
ATOM 835 O O . GLY A 1 109 ? 11.900 -0.930 -20.259 1.00 96.75 109 GLY A O 1
ATOM 836 N N . TRP A 1 110 ? 12.478 -2.342 -18.617 1.00 96.88 110 TRP A N 1
ATOM 837 C CA . TRP A 1 110 ? 11.301 -3.188 -18.773 1.00 96.88 110 TRP A CA 1
ATOM 838 C C . TRP A 1 110 ? 10.009 -2.432 -18.452 1.00 96.88 110 TRP A C 1
ATOM 840 O O . TRP A 1 110 ? 9.068 -2.487 -19.235 1.00 96.88 110 TRP A O 1
ATOM 850 N N . LEU A 1 111 ? 9.962 -1.664 -17.356 1.00 96.25 111 LEU A N 1
ATOM 851 C CA . LEU A 1 111 ? 8.798 -0.834 -17.015 1.00 96.25 111 LEU A CA 1
ATOM 852 C C . LEU A 1 111 ? 8.491 0.201 -18.108 1.00 96.25 111 LEU A C 1
ATOM 854 O O . LEU A 1 111 ? 7.323 0.436 -18.426 1.00 96.25 111 LEU A O 1
ATOM 858 N N . ARG A 1 112 ? 9.525 0.787 -18.725 1.00 96.69 112 ARG A N 1
ATOM 859 C CA . ARG A 1 112 ? 9.367 1.648 -19.903 1.00 96.69 112 ARG A CA 1
ATOM 860 C C . ARG A 1 112 ? 8.767 0.880 -21.082 1.00 96.69 112 ARG A C 1
ATOM 862 O O . ARG A 1 112 ? 7.793 1.360 -21.651 1.00 96.69 112 ARG A O 1
ATOM 869 N N . ASP A 1 113 ? 9.296 -0.298 -21.408 1.00 95.81 113 ASP A N 1
ATOM 870 C CA . ASP A 1 113 ? 8.804 -1.136 -22.513 1.00 95.81 113 ASP A CA 1
ATOM 871 C C . ASP A 1 113 ? 7.352 -1.607 -22.286 1.00 95.81 113 ASP A C 1
ATOM 873 O O . ASP A 1 113 ? 6.598 -1.777 -23.240 1.00 95.81 113 ASP A O 1
ATOM 877 N N . GLN A 1 114 ? 6.919 -1.750 -21.027 1.00 95.75 114 GLN A N 1
ATOM 878 C CA . GLN A 1 114 ? 5.518 -2.007 -20.660 1.00 95.75 114 GLN A CA 1
ATOM 879 C C . GLN A 1 114 ? 4.610 -0.766 -20.770 1.00 95.75 114 GLN A C 1
ATOM 881 O O . GLN A 1 114 ? 3.423 -0.843 -20.454 1.00 95.75 114 GLN A O 1
ATOM 886 N N . GLY A 1 115 ? 5.138 0.395 -21.170 1.00 96.31 115 GLY A N 1
ATOM 887 C CA . GLY A 1 115 ? 4.369 1.628 -21.323 1.00 96.31 115 GLY A CA 1
ATOM 888 C C . GLY A 1 115 ? 3.862 2.200 -19.998 1.00 96.31 115 GLY A C 1
ATOM 889 O O . GLY A 1 115 ? 2.776 2.777 -19.960 1.00 96.31 115 GLY A O 1
ATOM 890 N N . VAL A 1 116 ? 4.600 2.027 -18.893 1.00 95.81 116 VAL A N 1
ATOM 891 C CA . VAL A 1 116 ? 4.201 2.540 -17.565 1.00 95.81 116 VAL A CA 1
ATOM 892 C C . VAL A 1 116 ? 4.136 4.073 -17.538 1.00 95.81 116 VAL A C 1
ATOM 894 O O . VAL A 1 116 ? 3.256 4.633 -16.888 1.00 95.81 116 VAL A O 1
ATOM 897 N N . LEU A 1 117 ? 5.007 4.764 -18.285 1.00 96.12 117 LEU A N 1
ATOM 898 C CA . LEU A 1 117 ? 4.968 6.232 -18.412 1.00 96.12 117 LEU A CA 1
ATOM 899 C C . LEU A 1 117 ? 3.703 6.741 -19.119 1.00 96.12 117 LEU A C 1
ATOM 901 O O . LEU A 1 117 ? 3.291 7.875 -18.890 1.00 96.12 117 LEU A O 1
ATOM 905 N N . ASP A 1 118 ? 3.075 5.897 -19.936 1.00 96.06 118 ASP A N 1
ATOM 906 C CA . ASP A 1 118 ? 1.904 6.229 -20.751 1.00 96.06 118 ASP A CA 1
ATOM 907 C C . ASP A 1 118 ? 0.636 5.543 -20.205 1.00 96.06 118 ASP A C 1
ATOM 909 O O . ASP A 1 118 ? -0.315 5.244 -20.933 1.00 96.06 118 ASP A O 1
ATOM 913 N N . MET A 1 119 ? 0.639 5.212 -18.911 1.00 94.38 119 MET A N 1
ATOM 914 C CA . MET A 1 119 ? -0.482 4.567 -18.234 1.00 94.38 119 MET A CA 1
ATOM 915 C C . MET A 1 119 ? -1.645 5.558 -18.076 1.00 94.38 119 MET A C 1
ATOM 917 O O . MET A 1 119 ? -1.444 6.640 -17.513 1.00 94.38 119 MET A O 1
ATOM 921 N N . PRO A 1 120 ? -2.861 5.240 -18.551 1.00 92.06 120 PRO A N 1
ATOM 922 C CA . PRO A 1 120 ? -4.005 6.128 -18.439 1.00 92.06 120 PRO A CA 1
ATOM 923 C C . PRO A 1 120 ? -4.366 6.333 -16.971 1.00 92.06 120 PRO A C 1
ATOM 925 O O . PRO A 1 120 ? -4.124 5.475 -16.127 1.00 92.06 120 PRO A O 1
ATOM 928 N N . GLN A 1 121 ? -4.962 7.484 -16.664 1.00 87.88 121 GLN A N 1
ATOM 929 C CA . GLN A 1 121 ? -5.653 7.623 -15.390 1.00 87.88 121 GLN A CA 1
ATOM 930 C C . GLN A 1 121 ? -6.873 6.695 -15.468 1.00 87.88 121 GLN A C 1
ATOM 932 O O . GLN A 1 121 ? -7.618 6.803 -16.450 1.00 87.88 121 GLN A O 1
ATOM 937 N N . PRO A 1 122 ? -7.083 5.766 -14.519 1.00 85.19 122 PRO A N 1
ATOM 938 C CA . PRO A 1 122 ? -8.298 4.978 -14.517 1.00 85.19 122 PRO A CA 1
ATOM 939 C C . PRO A 1 122 ? -9.487 5.938 -14.440 1.00 85.19 122 PRO A C 1
ATOM 941 O O . PRO A 1 122 ? -9.367 7.019 -13.847 1.00 85.19 122 PRO A O 1
ATOM 944 N N . PRO A 1 123 ? -10.630 5.574 -15.040 1.00 78.06 123 PRO A N 1
ATOM 945 C CA . PRO A 1 123 ? -11.834 6.367 -14.872 1.00 78.06 123 PRO A CA 1
ATOM 946 C C . PRO A 1 123 ? -12.061 6.561 -13.375 1.00 78.06 123 PRO A C 1
ATOM 948 O O . PRO A 1 123 ? -11.868 5.621 -12.600 1.00 78.06 123 PRO A O 1
ATOM 951 N N . THR A 1 124 ? -12.433 7.777 -12.969 1.00 67.88 124 THR A N 1
ATOM 952 C CA . THR A 1 124 ? -12.806 8.064 -11.584 1.00 67.88 124 THR A CA 1
ATOM 953 C C . THR A 1 124 ? -13.860 7.047 -11.186 1.00 67.88 124 THR A C 1
ATOM 955 O O . THR A 1 124 ? -15.000 7.115 -11.647 1.00 67.88 124 THR A O 1
ATOM 958 N N . ALA A 1 125 ? -13.450 6.048 -10.407 1.00 58.12 125 ALA A N 1
ATOM 959 C CA . ALA A 1 125 ? -14.322 4.957 -10.042 1.00 58.12 125 ALA A CA 1
ATOM 960 C C . ALA A 1 125 ? -15.439 5.555 -9.186 1.00 58.12 125 ALA A C 1
ATOM 962 O O . ALA A 1 125 ? -15.233 5.991 -8.053 1.00 58.12 125 ALA A O 1
ATOM 963 N N . THR A 1 126 ? -16.624 5.638 -9.780 1.00 57.38 126 THR A N 1
ATOM 964 C CA . THR A 1 126 ? -17.865 5.807 -9.045 1.00 57.38 126 THR A CA 1
ATOM 965 C C . THR A 1 126 ? -18.184 4.419 -8.531 1.00 57.38 126 THR A C 1
ATOM 967 O O . THR A 1 126 ? -18.411 3.504 -9.318 1.00 57.38 126 THR A O 1
ATOM 970 N N . ALA A 1 127 ? -18.092 4.220 -7.215 1.00 53.97 127 ALA A N 1
ATOM 971 C CA . ALA A 1 127 ? -18.478 2.948 -6.622 1.00 53.97 127 ALA A CA 1
ATOM 972 C C . ALA A 1 127 ? -19.918 2.640 -7.060 1.00 53.97 127 ALA A C 1
ATOM 974 O O . ALA A 1 127 ? -20.832 3.391 -6.709 1.00 53.97 127 ALA A O 1
ATOM 975 N N . GLU A 1 128 ? -20.122 1.589 -7.863 1.00 53.28 128 GLU A N 1
ATOM 976 C CA . GLU A 1 128 ? -21.477 1.175 -8.215 1.00 53.28 128 GLU A CA 1
ATOM 977 C C . GLU A 1 128 ? -22.240 0.888 -6.914 1.00 53.28 128 GLU A C 1
ATOM 979 O O . GLU A 1 128 ? -21.706 0.232 -6.011 1.00 53.28 128 GLU A O 1
ATOM 984 N N . PRO A 1 129 ? -23.477 1.392 -6.772 1.00 50.88 129 PRO A N 1
ATOM 985 C CA . PRO A 1 129 ? -24.242 1.191 -5.556 1.00 50.88 129 PRO A CA 1
ATOM 986 C C . PRO A 1 129 ? -24.436 -0.309 -5.318 1.00 50.88 129 PRO A C 1
ATOM 988 O O . PRO A 1 129 ? -24.984 -1.023 -6.160 1.00 50.88 129 PRO A O 1
ATOM 991 N N . VAL A 1 130 ? -24.007 -0.784 -4.145 1.00 52.09 130 VAL A N 1
ATOM 992 C CA . VAL A 1 130 ? -24.197 -2.170 -3.702 1.00 52.09 130 VAL A CA 1
ATOM 993 C C . VAL A 1 130 ? -25.689 -2.515 -3.791 1.00 52.09 130 VAL A C 1
ATOM 995 O O . VAL A 1 130 ? -26.524 -1.988 -3.050 1.00 52.09 130 VAL A O 1
ATOM 998 N N . ARG A 1 131 ? -26.055 -3.390 -4.734 1.00 49.72 131 ARG A N 1
ATOM 999 C CA . ARG A 1 131 ? -27.445 -3.801 -4.973 1.00 49.72 131 ARG A CA 1
ATOM 1000 C C . ARG A 1 131 ? -27.986 -4.644 -3.813 1.00 49.72 131 ARG A C 1
ATOM 1002 O O . ARG A 1 131 ? -27.843 -5.860 -3.807 1.00 49.72 131 ARG A O 1
ATOM 1009 N N . LYS A 1 132 ? -28.682 -3.972 -2.891 1.00 50.44 132 LYS A N 1
ATOM 1010 C CA . LYS A 1 132 ? -30.111 -4.130 -2.519 1.00 50.44 132 LYS A CA 1
ATOM 1011 C C . LYS A 1 132 ? -30.301 -3.763 -1.042 1.00 50.44 132 LYS A C 1
ATOM 1013 O O . LYS A 1 132 ? -29.987 -4.552 -0.159 1.00 50.44 132 LYS A O 1
ATOM 1018 N N . GLY A 1 133 ? -30.874 -2.579 -0.798 1.00 56.22 133 GLY A N 1
ATOM 1019 C CA . GLY A 1 133 ? -31.449 -2.224 0.508 1.00 56.22 133 GLY A CA 1
ATOM 1020 C C . GLY A 1 133 ? -31.017 -0.899 1.147 1.00 56.22 133 GLY A C 1
ATOM 1021 O O . GLY A 1 133 ? -31.296 -0.711 2.318 1.00 56.22 133 GLY A O 1
ATOM 1022 N N . LYS A 1 134 ? -30.333 0.006 0.442 1.00 46.03 134 LYS A N 1
ATOM 1023 C CA . LYS A 1 134 ? -30.257 1.462 0.706 1.00 46.03 134 LYS A CA 1
ATOM 1024 C C . LYS A 1 134 ? -29.316 2.033 -0.348 1.00 46.03 134 LYS A C 1
ATOM 1026 O O . LYS A 1 134 ? -28.191 1.561 -0.471 1.00 46.03 134 LYS A O 1
ATOM 1031 N N . VAL A 1 135 ? -29.784 2.982 -1.154 1.00 41.16 135 VAL A N 1
ATOM 1032 C CA . VAL A 1 135 ? -28.945 3.624 -2.173 1.00 41.16 135 VAL A CA 1
ATOM 1033 C C . VAL A 1 135 ? -28.018 4.594 -1.448 1.00 41.16 135 VAL A C 1
ATOM 1035 O O . VAL A 1 135 ? -28.397 5.729 -1.174 1.00 41.16 135 VAL A O 1
ATOM 1038 N N . THR A 1 136 ? -26.827 4.137 -1.072 1.00 48.16 136 THR A N 1
ATOM 1039 C CA . THR A 1 136 ? -25.743 5.059 -0.730 1.00 48.16 136 THR A CA 1
ATOM 1040 C C . THR A 1 136 ? -25.291 5.699 -2.045 1.00 48.16 136 THR A C 1
ATOM 1042 O O . THR A 1 136 ? -25.027 4.954 -2.995 1.00 48.16 136 THR A O 1
ATOM 1045 N N . PRO A 1 137 ? -25.255 7.039 -2.162 1.00 46.38 137 PRO A N 1
ATOM 1046 C CA . PRO A 1 137 ? -24.752 7.683 -3.368 1.00 46.38 137 PRO A CA 1
ATOM 1047 C C . PRO A 1 137 ? -23.314 7.214 -3.644 1.00 46.38 137 PRO A C 1
ATOM 1049 O O . PRO A 1 137 ? -22.575 6.954 -2.688 1.00 46.38 137 PRO A O 1
ATOM 1052 N N . PRO A 1 138 ? -22.915 7.074 -4.921 1.00 53.06 138 PRO A N 1
ATOM 1053 C CA . PRO A 1 138 ? -21.555 6.694 -5.274 1.00 53.06 138 PRO A CA 1
ATOM 1054 C C . PRO A 1 138 ? -20.594 7.699 -4.640 1.00 53.06 138 PRO A C 1
ATOM 1056 O O . PRO A 1 138 ? -20.615 8.886 -4.964 1.00 53.06 138 PRO A O 1
ATOM 1059 N N . VAL A 1 139 ? -19.770 7.233 -3.704 1.00 56.47 139 VAL A N 1
ATOM 1060 C CA . VAL A 1 139 ? -18.689 8.051 -3.158 1.00 56.47 139 VAL A CA 1
ATOM 1061 C C . VAL A 1 139 ? -17.657 8.159 -4.270 1.00 56.47 139 VAL A C 1
ATOM 1063 O O . VAL A 1 139 ? -17.096 7.145 -4.692 1.00 56.47 139 VAL A O 1
ATOM 1066 N N . ALA A 1 140 ? -17.456 9.368 -4.794 1.00 57.62 140 ALA A N 1
ATOM 1067 C CA . ALA A 1 140 ? -16.348 9.629 -5.697 1.00 57.62 140 ALA A CA 1
ATOM 1068 C C . ALA A 1 140 ? -15.059 9.255 -4.958 1.00 57.62 140 ALA A C 1
ATOM 1070 O O . ALA A 1 140 ? -14.756 9.822 -3.911 1.00 57.62 140 ALA A O 1
ATOM 1071 N N . LEU A 1 141 ? -14.328 8.265 -5.474 1.00 60.72 141 LEU A N 1
ATOM 1072 C CA . LEU A 1 141 ? -13.103 7.800 -4.823 1.00 60.72 141 LEU A CA 1
ATOM 1073 C C . LEU A 1 141 ? -11.959 8.815 -4.941 1.00 60.72 141 LEU A C 1
ATOM 1075 O O . LEU A 1 141 ? -10.959 8.665 -4.253 1.00 60.72 141 LEU A O 1
ATOM 1079 N N . PHE A 1 142 ? -12.098 9.846 -5.777 1.00 63.25 142 PHE A N 1
ATOM 1080 C CA . PHE A 1 142 ? -11.054 10.834 -6.030 1.00 63.25 142 PHE A CA 1
ATOM 1081 C C . PHE A 1 142 ? -11.632 12.249 -6.030 1.00 63.25 142 PHE A C 1
ATOM 1083 O O . PHE A 1 142 ? -12.712 12.479 -6.581 1.00 63.25 142 PHE A O 1
ATOM 1090 N N . ASP A 1 143 ? -10.895 13.190 -5.438 1.00 64.69 143 ASP A N 1
ATOM 1091 C CA . ASP A 1 143 ? -11.190 14.619 -5.542 1.00 64.69 143 ASP A CA 1
ATOM 1092 C C . ASP A 1 143 ? -10.845 15.099 -6.966 1.00 64.69 143 ASP A C 1
ATOM 1094 O O . ASP A 1 143 ? -9.689 14.979 -7.383 1.00 64.69 143 ASP A O 1
ATOM 1098 N N . PRO A 1 144 ? -11.803 15.645 -7.739 1.00 60.41 144 PRO A N 1
ATOM 1099 C CA . PRO A 1 144 ? -11.528 16.147 -9.084 1.00 60.41 144 PRO A CA 1
ATOM 1100 C C . PRO A 1 144 ? -10.534 17.320 -9.103 1.00 60.41 144 PRO A C 1
ATOM 1102 O O . PRO A 1 144 ? -9.877 17.532 -10.120 1.00 60.41 144 PRO A O 1
ATOM 1105 N N . ASN A 1 145 ? -10.398 18.064 -8.001 1.00 70.12 145 ASN A N 1
ATOM 1106 C CA . ASN A 1 145 ? -9.450 19.174 -7.874 1.00 70.12 145 ASN A CA 1
ATOM 1107 C C . ASN A 1 145 ? -8.069 18.713 -7.389 1.00 70.12 145 ASN A C 1
ATOM 1109 O O . ASN A 1 145 ? -7.090 19.445 -7.531 1.00 70.12 145 ASN A O 1
ATOM 1113 N N . ASN A 1 146 ? -7.978 17.507 -6.823 1.00 68.69 146 ASN A N 1
ATOM 1114 C CA . ASN A 1 146 ? -6.725 16.905 -6.394 1.00 68.69 146 ASN A CA 1
ATOM 1115 C C . ASN A 1 146 ? -6.747 15.384 -6.630 1.00 68.69 146 ASN A C 1
ATOM 1117 O O . ASN A 1 146 ? -6.932 14.609 -5.689 1.00 68.69 146 ASN A O 1
ATOM 1121 N N . PRO A 1 147 ? -6.508 14.929 -7.874 1.00 61.03 147 PRO A N 1
ATOM 1122 C CA . PRO A 1 147 ? -6.580 13.513 -8.237 1.00 61.03 147 PRO A CA 1
ATOM 1123 C C . PRO A 1 147 ? -5.480 12.657 -7.589 1.00 61.03 147 PRO A C 1
ATOM 1125 O O . PRO A 1 147 ? -5.452 11.446 -7.790 1.00 61.03 147 PRO A O 1
ATOM 1128 N N . HIS A 1 148 ? -4.570 13.274 -6.828 1.00 63.06 148 HIS A N 1
ATOM 1129 C CA . HIS A 1 148 ? -3.528 12.609 -6.047 1.00 63.06 148 HIS A CA 1
ATOM 1130 C C . HIS A 1 148 ? -3.911 12.438 -4.570 1.00 63.06 148 HIS A C 1
ATOM 1132 O O . HIS A 1 148 ? -3.244 11.690 -3.850 1.00 63.06 148 HIS A O 1
ATOM 1138 N N . LEU A 1 149 ? -4.991 13.083 -4.115 1.00 65.88 149 LEU A N 1
ATOM 1139 C CA . LEU A 1 149 ? -5.572 12.833 -2.805 1.00 65.88 149 LEU A CA 1
ATOM 1140 C C . LEU A 1 149 ? -6.548 11.655 -2.926 1.00 65.88 149 LEU A C 1
ATOM 1142 O O . LEU A 1 149 ? -7.665 11.783 -3.427 1.00 65.88 149 LEU A O 1
ATOM 1146 N N . GLY A 1 150 ? -6.092 10.476 -2.504 1.00 63.56 150 GLY A N 1
ATOM 1147 C CA . GLY A 1 150 ? -6.973 9.323 -2.339 1.00 63.56 150 GLY A CA 1
ATOM 1148 C C . GLY A 1 150 ? -8.012 9.571 -1.237 1.00 63.56 150 GLY A C 1
ATOM 1149 O O . GLY A 1 150 ? -7.836 10.466 -0.404 1.00 63.56 150 GLY A O 1
ATOM 1150 N N . PRO A 1 151 ? -9.087 8.775 -1.190 1.00 68.25 151 PRO A N 1
ATOM 1151 C CA . PRO A 1 151 ? -10.098 8.921 -0.159 1.00 68.25 151 PRO A CA 1
ATOM 1152 C C . PRO A 1 151 ? -9.520 8.433 1.178 1.00 68.25 151 PRO A C 1
ATOM 1154 O O . PRO A 1 151 ? -8.760 7.465 1.208 1.00 68.25 151 PRO A O 1
ATOM 1157 N N . ALA A 1 152 ? -9.897 9.065 2.293 1.00 65.88 152 ALA A N 1
ATOM 1158 C CA . ALA A 1 152 ? -9.439 8.641 3.624 1.00 65.88 152 ALA A CA 1
ATOM 1159 C C . ALA A 1 152 ? -9.836 7.185 3.943 1.00 65.88 152 ALA A C 1
ATOM 1161 O O . ALA A 1 152 ? -9.106 6.465 4.622 1.00 65.88 152 ALA A O 1
ATOM 1162 N N . HIS A 1 153 ? -10.971 6.738 3.397 1.00 66.19 153 HIS A N 1
ATOM 1163 C CA . HIS A 1 153 ? -11.472 5.373 3.506 1.00 66.19 153 HIS A CA 1
ATOM 1164 C C . HIS A 1 153 ? -11.981 4.898 2.145 1.00 66.19 153 HIS A C 1
ATOM 1166 O O . HIS A 1 153 ? -12.635 5.649 1.423 1.00 66.19 153 HIS A O 1
ATOM 1172 N N . SER A 1 154 ? -11.716 3.638 1.802 1.00 72.44 154 SER A N 1
ATOM 1173 C CA . SER A 1 154 ? -12.220 3.020 0.576 1.00 72.44 154 SER A CA 1
ATOM 1174 C C . SER A 1 154 ? -12.639 1.573 0.844 1.00 72.44 154 SER A C 1
ATOM 1176 O O . SER A 1 154 ? -11.915 0.858 1.541 1.00 72.44 154 SER A O 1
ATOM 1178 N N . PRO A 1 155 ? -13.774 1.108 0.284 1.00 69.75 155 PRO A N 1
ATOM 1179 C CA . PRO A 1 155 ? -14.211 -0.284 0.416 1.00 69.75 155 PRO A CA 1
ATOM 1180 C C . PRO A 1 155 ? -13.317 -1.266 -0.356 1.00 69.75 155 PRO A C 1
ATOM 1182 O O . PRO A 1 155 ? -13.397 -2.473 -0.138 1.00 69.75 155 PRO A O 1
ATOM 1185 N N . VAL A 1 156 ? -12.478 -0.748 -1.255 1.00 78.81 156 VAL A N 1
ATOM 1186 C CA . VAL A 1 156 ? -11.493 -1.484 -2.055 1.00 78.81 156 VAL A CA 1
ATOM 1187 C C . VAL A 1 156 ? -10.111 -0.856 -1.876 1.00 78.81 156 VAL A C 1
ATOM 1189 O O . VAL A 1 156 ? -10.022 0.341 -1.592 1.00 78.81 156 VAL A O 1
ATOM 1192 N N . PRO A 1 157 ? -9.012 -1.605 -2.030 1.00 82.81 157 PRO A N 1
ATOM 1193 C CA . PRO A 1 157 ? -7.686 -1.021 -1.906 1.00 82.81 157 PRO A CA 1
ATOM 1194 C C . PRO A 1 157 ? -7.433 0.008 -3.018 1.00 82.81 157 PRO A C 1
ATOM 1196 O O . PRO A 1 157 ? -7.700 -0.251 -4.191 1.00 82.81 157 PRO A O 1
ATOM 1199 N N . VAL A 1 158 ? -6.912 1.174 -2.640 1.00 89.38 158 VAL A N 1
ATOM 1200 C CA . VAL A 1 158 ? -6.521 2.267 -3.538 1.00 89.38 158 VAL A CA 1
ATOM 1201 C C . VAL A 1 158 ? -5.012 2.415 -3.484 1.00 89.38 158 VAL A C 1
ATOM 1203 O O . VAL A 1 158 ? -4.446 2.659 -2.418 1.00 89.38 158 VAL A O 1
ATOM 1206 N N . PHE A 1 159 ? -4.362 2.284 -4.633 1.00 91.62 159 PHE A N 1
ATOM 1207 C CA . PHE A 1 159 ? -2.917 2.387 -4.772 1.00 91.62 159 PHE A CA 1
ATOM 1208 C C . PHE A 1 159 ? -2.526 3.674 -5.488 1.00 91.62 159 PHE A C 1
ATOM 1210 O O . PHE A 1 159 ? -3.150 4.058 -6.468 1.00 91.62 159 PHE A O 1
ATOM 1217 N N . ASP A 1 160 ? -1.461 4.300 -5.015 1.00 93.75 160 ASP A N 1
ATOM 1218 C CA . ASP A 1 160 ? -0.654 5.275 -5.729 1.00 93.75 160 ASP A CA 1
ATOM 1219 C C . ASP A 1 160 ? 0.464 4.534 -6.448 1.00 93.75 160 ASP A C 1
ATOM 1221 O O . ASP A 1 160 ? 1.306 3.877 -5.829 1.00 93.75 160 ASP A O 1
ATOM 1225 N N . LEU A 1 161 ? 0.400 4.591 -7.769 1.00 95.75 161 LEU A N 1
ATOM 1226 C CA . LEU A 1 161 ? 1.358 4.004 -8.678 1.00 95.75 161 LEU A CA 1
ATOM 1227 C C . LEU A 1 161 ? 2.124 5.137 -9.322 1.00 95.75 161 LEU A C 1
ATOM 1229 O O . LEU A 1 161 ? 1.532 5.951 -10.032 1.00 95.75 161 LEU A O 1
ATOM 1233 N N . SER A 1 162 ? 3.430 5.187 -9.105 1.00 96.44 162 SER A N 1
ATOM 1234 C CA . SER A 1 162 ? 4.207 6.271 -9.669 1.00 96.44 162 SER A CA 1
ATOM 1235 C C . SER A 1 162 ? 5.591 5.848 -10.145 1.00 96.44 162 SER A C 1
ATOM 1237 O O . SER A 1 162 ? 6.214 4.928 -9.617 1.00 96.44 162 SER A O 1
ATOM 1239 N N . PHE A 1 163 ? 6.019 6.442 -11.255 1.00 97.75 163 PHE A N 1
ATOM 1240 C CA . PHE A 1 163 ? 7.201 6.037 -12.004 1.00 97.75 163 PHE A CA 1
ATOM 1241 C C . PHE A 1 163 ? 7.854 7.247 -12.661 1.00 97.75 163 PHE A C 1
ATOM 1243 O O . PHE A 1 163 ? 7.190 8.010 -13.365 1.00 97.75 163 PHE A O 1
ATOM 1250 N N . ARG A 1 164 ? 9.165 7.390 -12.470 1.00 97.69 164 ARG A N 1
ATOM 1251 C CA . ARG A 1 164 ? 9.988 8.444 -13.058 1.00 97.69 164 ARG A CA 1
ATOM 1252 C C . ARG A 1 164 ? 11.214 7.853 -13.738 1.00 97.69 164 ARG A C 1
ATOM 1254 O O . ARG A 1 164 ? 11.960 7.089 -13.127 1.00 97.69 164 ARG A O 1
ATOM 1261 N N . LEU A 1 165 ? 11.448 8.255 -14.984 1.00 97.94 165 LEU A N 1
ATOM 1262 C CA . LEU A 1 165 ? 12.612 7.862 -15.778 1.00 97.94 165 LEU A CA 1
ATOM 1263 C C . LEU A 1 165 ? 12.915 8.934 -16.836 1.00 97.94 165 LEU A C 1
ATOM 1265 O O . LEU A 1 165 ? 12.010 9.370 -17.547 1.00 97.94 165 LEU A O 1
ATOM 1269 N N . GLY A 1 166 ? 14.179 9.352 -16.961 1.00 96.31 166 GLY A N 1
ATOM 1270 C CA . GLY A 1 166 ? 14.600 10.304 -18.000 1.00 96.31 166 GLY A CA 1
ATOM 1271 C C . GLY A 1 166 ? 13.876 11.651 -17.947 1.00 96.31 166 GLY A C 1
ATOM 1272 O O . GLY A 1 166 ? 13.502 12.191 -18.983 1.00 96.31 166 GLY A O 1
ATOM 1273 N N . GLY A 1 167 ? 13.607 12.161 -16.741 1.00 96.19 167 GLY A N 1
ATOM 1274 C CA . GLY A 1 167 ? 12.883 13.421 -16.529 1.00 96.19 167 GLY A CA 1
ATOM 1275 C C . GLY A 1 167 ? 11.374 13.356 -16.796 1.00 96.19 167 GLY A C 1
ATOM 1276 O O . GLY A 1 167 ? 10.672 14.326 -16.524 1.00 96.19 167 GLY A O 1
ATOM 1277 N N . ARG A 1 168 ? 10.851 12.223 -17.282 1.00 97.38 168 ARG A N 1
ATOM 1278 C CA . ARG A 1 168 ? 9.410 11.973 -17.389 1.00 97.38 168 ARG A CA 1
ATOM 1279 C C . ARG A 1 168 ? 8.917 11.318 -16.108 1.00 97.38 168 ARG A C 1
ATOM 1281 O O . ARG A 1 168 ? 9.569 10.415 -15.592 1.00 97.38 168 ARG A O 1
ATOM 1288 N N . GLU A 1 169 ? 7.752 11.741 -15.636 1.00 96.69 169 GLU A N 1
ATOM 1289 C CA . GLU A 1 169 ? 7.094 11.188 -14.456 1.00 96.69 169 GLU A CA 1
ATOM 1290 C C . GLU A 1 169 ? 5.631 10.884 -14.768 1.00 96.69 169 GLU A C 1
ATOM 1292 O O . GLU A 1 169 ? 4.960 11.633 -15.484 1.00 96.69 169 GLU A O 1
ATOM 1297 N N . ARG A 1 170 ? 5.138 9.775 -14.222 1.00 95.88 170 ARG A N 1
ATOM 1298 C CA . ARG A 1 170 ? 3.733 9.403 -14.265 1.00 95.88 170 ARG A CA 1
ATOM 1299 C C . ARG A 1 170 ? 3.290 8.946 -12.886 1.00 95.88 170 ARG A C 1
ATOM 1301 O O . ARG A 1 170 ? 3.900 8.045 -12.325 1.00 95.88 170 ARG A O 1
ATOM 1308 N N . THR A 1 171 ? 2.195 9.526 -12.405 1.00 94.94 171 THR A N 1
ATOM 1309 C CA . THR A 1 171 ? 1.545 9.161 -11.144 1.00 94.94 171 THR A CA 1
ATOM 1310 C C . THR A 1 171 ? 0.073 8.900 -11.402 1.00 94.94 171 THR A C 1
ATOM 1312 O O . THR A 1 171 ? -0.595 9.712 -12.042 1.00 94.94 171 THR A O 1
ATOM 1315 N N . VAL A 1 172 ? -0.417 7.760 -10.925 1.00 93.12 172 VAL A N 1
ATOM 1316 C CA . VAL A 1 172 ? -1.781 7.284 -11.132 1.00 93.12 172 VAL A CA 1
ATOM 1317 C C . VAL A 1 172 ? -2.315 6.724 -9.819 1.00 93.12 172 VAL A C 1
ATOM 1319 O O . VAL A 1 172 ? -1.708 5.838 -9.221 1.00 93.12 172 VAL A O 1
ATOM 1322 N N . LEU A 1 173 ? -3.476 7.211 -9.385 1.00 91.44 173 LEU A N 1
ATOM 1323 C CA . LEU A 1 173 ? -4.243 6.561 -8.324 1.00 91.44 173 LEU A CA 1
ATOM 1324 C C . LEU A 1 173 ? -5.203 5.528 -8.911 1.00 91.44 173 LEU A C 1
ATOM 1326 O O . LEU A 1 173 ? -5.968 5.843 -9.819 1.00 91.44 173 LEU A O 1
ATOM 1330 N N . VAL A 1 174 ? -5.191 4.310 -8.374 1.00 90.00 174 VAL A N 1
ATOM 1331 C CA . VAL A 1 174 ? -5.957 3.178 -8.900 1.00 90.00 174 VAL A CA 1
ATOM 1332 C C . VAL A 1 174 ? -6.680 2.454 -7.777 1.00 90.00 174 VAL A C 1
ATOM 1334 O O . VAL A 1 174 ? -6.052 1.874 -6.891 1.00 90.00 174 VAL A O 1
ATOM 1337 N N . ALA A 1 175 ? -8.008 2.455 -7.835 1.00 88.94 175 ALA A N 1
ATOM 1338 C CA . ALA A 1 175 ? -8.843 1.607 -6.996 1.00 88.94 175 ALA A CA 1
ATOM 1339 C C . ALA A 1 175 ? -8.927 0.202 -7.606 1.00 88.94 175 ALA A C 1
ATOM 1341 O O . ALA A 1 175 ? -9.170 0.071 -8.802 1.00 88.94 175 ALA A O 1
ATOM 1342 N N . ASP A 1 176 ? -8.723 -0.835 -6.796 1.00 84.00 176 ASP A N 1
ATOM 1343 C CA . ASP A 1 176 ? -8.764 -2.241 -7.219 1.00 84.00 176 ASP A CA 1
ATOM 1344 C C . ASP A 1 176 ? -7.999 -2.526 -8.537 1.00 84.00 176 ASP A C 1
ATOM 1346 O O . ASP A 1 176 ? -8.588 -2.850 -9.574 1.00 84.00 176 ASP A O 1
ATOM 1350 N N . PRO A 1 177 ? -6.661 -2.385 -8.534 1.00 86.81 177 PRO A N 1
ATOM 1351 C CA . PRO A 1 177 ? -5.829 -2.466 -9.738 1.00 86.81 177 PRO A CA 1
ATOM 1352 C C . PRO A 1 177 ? -5.885 -3.821 -10.458 1.00 86.81 177 PRO A C 1
ATOM 1354 O O . PRO A 1 177 ? -5.511 -3.899 -11.627 1.00 86.81 177 PRO A O 1
ATOM 1357 N N . LEU A 1 178 ? -6.337 -4.887 -9.789 1.00 81.44 178 LEU A N 1
ATOM 1358 C CA . LEU A 1 178 ? -6.466 -6.222 -10.380 1.00 81.44 178 LEU A CA 1
ATOM 1359 C C . LEU A 1 178 ? -7.704 -6.347 -11.282 1.00 81.44 178 LEU A C 1
ATOM 1361 O O . LEU A 1 178 ? -7.677 -7.112 -12.252 1.00 81.44 178 LEU A O 1
ATOM 1365 N N . SER A 1 179 ? -8.749 -5.572 -10.988 1.00 80.69 179 SER A N 1
ATOM 1366 C CA . SER A 1 179 ? -10.015 -5.549 -11.731 1.00 80.69 179 SER A CA 1
ATOM 1367 C C . SER A 1 179 ? -10.040 -4.513 -12.858 1.00 80.69 179 SER A C 1
ATOM 1369 O O . SER A 1 179 ? -10.994 -4.465 -13.632 1.00 80.69 179 SER A O 1
ATOM 1371 N N . GLN A 1 180 ? -8.998 -3.685 -12.983 1.00 86.81 180 GLN A N 1
ATOM 1372 C CA . GLN A 1 180 ? -8.903 -2.685 -14.045 1.00 86.81 180 GLN A CA 1
ATOM 1373 C C . GLN A 1 180 ? -8.728 -3.332 -15.426 1.00 86.81 180 GLN A C 1
ATOM 1375 O O . GLN A 1 180 ? -8.029 -4.337 -15.580 1.00 86.81 180 GLN A O 1
ATOM 1380 N N . ALA A 1 181 ? -9.327 -2.708 -16.448 1.00 89.31 181 ALA A N 1
ATOM 1381 C CA . ALA A 1 181 ? -9.181 -3.138 -17.840 1.00 89.31 181 ALA A CA 1
ATOM 1382 C C . ALA A 1 181 ? -7.717 -3.066 -18.302 1.00 89.31 181 ALA A C 1
ATOM 1384 O O . ALA A 1 181 ? -7.218 -3.969 -18.975 1.00 89.31 181 ALA A O 1
ATOM 1385 N N . ASP A 1 182 ? -7.011 -2.010 -17.892 1.00 92.12 182 ASP A N 1
ATOM 1386 C CA . ASP A 1 182 ? -5.584 -1.876 -18.143 1.00 92.12 182 ASP A CA 1
ATOM 1387 C C . ASP A 1 182 ? -4.776 -2.707 -17.138 1.00 92.12 182 ASP A C 1
ATOM 1389 O O . ASP A 1 182 ? -4.699 -2.397 -15.943 1.00 92.12 182 ASP A O 1
ATOM 1393 N N . ARG A 1 183 ? -4.143 -3.766 -17.650 1.00 93.81 183 ARG A N 1
ATOM 1394 C CA . ARG A 1 183 ? -3.343 -4.714 -16.867 1.00 93.81 183 ARG A CA 1
ATOM 1395 C C . ARG A 1 183 ? -2.023 -4.128 -16.364 1.00 93.81 183 ARG A C 1
ATOM 1397 O O . ARG A 1 183 ? -1.425 -4.716 -15.462 1.00 93.81 183 ARG A O 1
ATOM 1404 N N . ARG A 1 184 ? -1.566 -2.983 -16.887 1.00 94.75 184 ARG A N 1
ATOM 1405 C CA . ARG A 1 184 ? -0.297 -2.356 -16.476 1.00 94.75 184 ARG A CA 1
ATOM 1406 C C . ARG A 1 184 ? -0.289 -1.982 -14.993 1.00 94.75 184 ARG A C 1
ATOM 1408 O O . ARG A 1 184 ? 0.751 -2.125 -14.355 1.00 94.75 184 ARG A O 1
ATOM 1415 N N . HIS A 1 185 ? -1.440 -1.615 -14.421 1.00 93.62 185 HIS A N 1
ATOM 1416 C CA . HIS A 1 185 ? -1.576 -1.332 -12.987 1.00 93.62 185 HIS A CA 1
ATOM 1417 C C . HIS A 1 185 ? -1.196 -2.548 -12.126 1.00 93.62 185 HIS A C 1
ATOM 1419 O O . HIS A 1 185 ? -0.304 -2.478 -11.280 1.00 93.62 185 HIS A O 1
ATOM 1425 N N . ALA A 1 186 ? -1.843 -3.689 -12.385 1.00 89.69 186 ALA A N 1
ATOM 1426 C CA . ALA A 1 186 ? -1.580 -4.948 -11.693 1.00 89.69 186 ALA A CA 1
ATOM 1427 C C . ALA A 1 186 ? -0.131 -5.41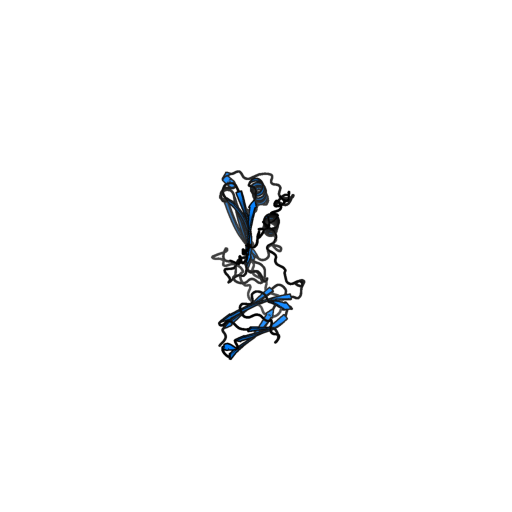4 -11.893 1.00 89.69 186 ALA A C 1
ATOM 1429 O O . ALA A 1 186 ? 0.525 -5.866 -10.952 1.00 89.69 186 ALA A O 1
ATOM 1430 N N . THR A 1 187 ? 0.378 -5.276 -13.117 1.00 91.81 187 THR A N 1
ATOM 1431 C CA . THR A 1 187 ? 1.739 -5.662 -13.487 1.00 91.81 187 THR A CA 1
ATOM 1432 C C . THR A 1 187 ? 2.797 -4.869 -12.720 1.00 91.81 187 THR A C 1
ATOM 1434 O O . THR A 1 187 ? 3.709 -5.479 -12.161 1.00 91.81 187 THR A O 1
ATOM 1437 N N . LEU A 1 188 ? 2.660 -3.542 -12.624 1.00 95.00 188 LEU A N 1
ATOM 1438 C CA . LEU A 1 188 ? 3.584 -2.693 -11.867 1.00 95.00 188 LEU A CA 1
ATOM 1439 C C . LEU A 1 188 ? 3.630 -3.090 -10.383 1.00 95.00 188 LEU A C 1
ATOM 1441 O O . LEU A 1 188 ? 4.715 -3.276 -9.829 1.00 95.00 188 LEU A O 1
ATOM 1445 N N . ILE A 1 189 ? 2.462 -3.290 -9.761 1.00 93.44 189 ILE A N 1
ATOM 1446 C CA . ILE A 1 189 ? 2.354 -3.732 -8.361 1.00 93.44 189 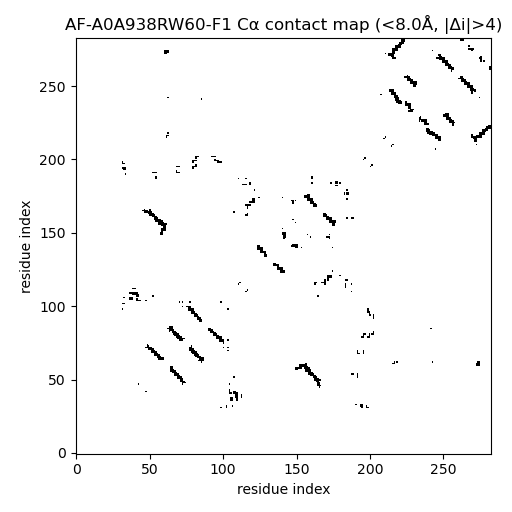ILE A CA 1
ATOM 1447 C C . ILE A 1 189 ? 3.049 -5.074 -8.164 1.00 93.44 189 ILE A C 1
ATOM 1449 O O . ILE A 1 189 ? 3.862 -5.222 -7.252 1.00 93.44 189 ILE A O 1
ATOM 1453 N N . ARG A 1 190 ? 2.740 -6.054 -9.022 1.00 92.38 190 ARG A N 1
ATOM 1454 C CA . ARG A 1 190 ? 3.312 -7.400 -8.944 1.00 92.38 190 ARG A CA 1
ATOM 1455 C C . ARG A 1 190 ? 4.835 -7.355 -9.020 1.00 92.38 190 ARG A C 1
ATOM 1457 O O . ARG A 1 190 ? 5.487 -7.967 -8.178 1.00 92.38 190 ARG A O 1
ATOM 1464 N N . VAL A 1 191 ? 5.386 -6.648 -10.005 1.00 94.56 191 VAL A N 1
ATOM 1465 C CA . VAL A 1 191 ? 6.832 -6.628 -10.254 1.00 94.56 191 VAL A CA 1
ATOM 1466 C C . VAL A 1 191 ? 7.578 -5.892 -9.149 1.00 94.56 191 VAL A C 1
ATOM 1468 O O . VAL A 1 191 ? 8.531 -6.448 -8.608 1.00 94.56 191 VAL A O 1
ATOM 1471 N N . LEU A 1 192 ? 7.127 -4.704 -8.732 1.00 95.69 192 LEU A N 1
ATOM 1472 C CA . LEU A 1 192 ? 7.784 -3.995 -7.627 1.00 95.69 192 LEU A CA 1
ATOM 1473 C C . LEU A 1 192 ? 7.683 -4.763 -6.310 1.00 95.69 192 LEU A C 1
ATOM 1475 O O . LEU A 1 192 ? 8.666 -4.833 -5.575 1.00 95.69 192 LEU A O 1
ATOM 1479 N N . ARG A 1 193 ? 6.545 -5.415 -6.042 1.00 93.38 193 ARG A N 1
ATOM 1480 C CA . ARG A 1 193 ? 6.413 -6.326 -4.901 1.00 93.38 193 ARG A CA 1
ATOM 1481 C C . ARG A 1 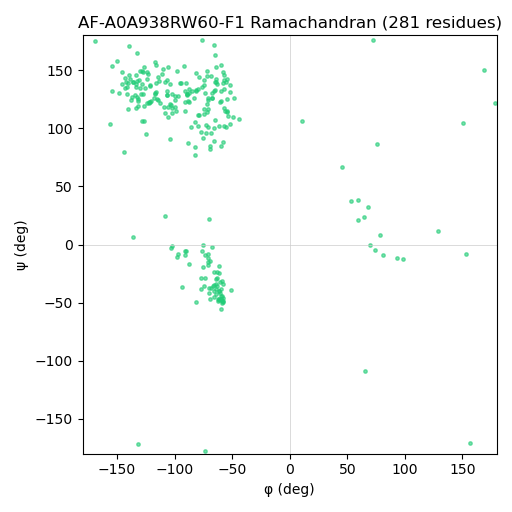193 ? 7.421 -7.470 -4.979 1.00 93.38 193 ARG A C 1
ATOM 1483 O O . ARG A 1 193 ? 8.076 -7.752 -3.984 1.00 93.38 193 ARG A O 1
ATOM 1490 N N . GLN A 1 194 ? 7.540 -8.140 -6.125 1.00 91.00 194 GLN A N 1
ATOM 1491 C CA . GLN A 1 194 ? 8.481 -9.251 -6.300 1.00 91.00 194 GLN A CA 1
ATOM 1492 C C . GLN A 1 194 ? 9.928 -8.805 -6.069 1.00 91.00 194 GLN A C 1
ATOM 1494 O O . GLN A 1 194 ? 10.625 -9.446 -5.289 1.00 91.00 194 GLN A O 1
ATOM 1499 N N . VAL A 1 195 ? 10.345 -7.681 -6.660 1.00 94.44 195 VAL A N 1
ATOM 1500 C CA . VAL A 1 195 ? 11.695 -7.120 -6.477 1.00 94.44 195 VAL A CA 1
ATOM 1501 C C . VAL A 1 195 ? 11.953 -6.750 -5.017 1.00 94.44 195 VAL A C 1
ATOM 1503 O O . VAL A 1 195 ? 12.984 -7.120 -4.458 1.00 94.44 195 VAL A O 1
ATOM 1506 N N . ALA A 1 196 ? 11.006 -6.069 -4.369 1.00 94.00 196 ALA A N 1
ATOM 1507 C CA . ALA A 1 196 ? 11.141 -5.673 -2.972 1.00 94.00 196 ALA A CA 1
ATOM 1508 C C . ALA A 1 196 ? 11.221 -6.876 -2.028 1.00 94.00 196 ALA A C 1
ATOM 1510 O O . ALA A 1 196 ? 12.064 -6.890 -1.133 1.00 94.00 196 ALA A O 1
ATOM 1511 N N . LEU A 1 197 ? 10.393 -7.902 -2.238 1.00 90.44 197 LEU A N 1
ATOM 1512 C CA . LEU A 1 197 ? 10.421 -9.116 -1.421 1.00 90.44 197 LEU A CA 1
ATOM 1513 C C . LEU A 1 197 ? 11.677 -9.954 -1.665 1.00 90.44 197 LEU A C 1
ATOM 1515 O O . LEU A 1 197 ? 12.209 -10.514 -0.714 1.00 90.44 197 LEU A O 1
ATOM 1519 N N . ALA A 1 198 ? 12.157 -10.036 -2.907 1.00 90.81 198 ALA A N 1
ATOM 1520 C CA . ALA A 1 198 ? 13.380 -10.763 -3.231 1.00 90.81 198 ALA A CA 1
ATOM 1521 C C . ALA A 1 198 ? 14.618 -10.108 -2.604 1.00 90.81 198 ALA A C 1
ATOM 1523 O O . ALA A 1 198 ? 15.486 -10.810 -2.098 1.00 90.81 198 ALA A O 1
ATOM 1524 N N . ALA A 1 199 ? 14.685 -8.774 -2.610 1.00 92.31 199 ALA A N 1
ATOM 1525 C CA . ALA A 1 199 ? 15.825 -8.046 -2.066 1.00 92.31 199 ALA A CA 1
ATOM 1526 C C . ALA A 1 199 ? 15.764 -7.887 -0.541 1.00 92.31 199 ALA A C 1
ATOM 1528 O O . ALA A 1 199 ? 16.719 -8.193 0.152 1.00 92.31 199 ALA A O 1
ATOM 1529 N N . THR A 1 200 ? 14.632 -7.436 -0.000 1.00 91.94 200 THR A N 1
ATOM 1530 C CA . THR A 1 200 ? 14.523 -7.064 1.425 1.00 91.94 200 THR A CA 1
ATOM 1531 C C . THR A 1 200 ? 13.942 -8.176 2.305 1.00 91.94 200 THR A C 1
ATOM 1533 O O . THR A 1 200 ? 13.907 -8.071 3.536 1.00 91.94 200 THR A O 1
ATOM 1536 N N . GLY A 1 201 ? 13.451 -9.252 1.688 1.00 89.62 201 GLY A N 1
ATOM 1537 C CA . GLY A 1 201 ? 12.597 -10.235 2.338 1.00 89.62 201 GLY A CA 1
ATOM 1538 C C . GLY A 1 201 ? 11.188 -9.704 2.613 1.00 89.62 201 GLY A C 1
ATOM 1539 O O . GLY A 1 201 ? 10.849 -8.534 2.405 1.00 89.62 201 GLY A O 1
ATOM 1540 N N . ASP A 1 202 ? 10.331 -10.580 3.133 1.00 85.25 202 ASP A N 1
ATOM 1541 C CA . ASP A 1 202 ? 9.043 -10.129 3.643 1.00 85.25 202 ASP A CA 1
ATOM 1542 C C . ASP A 1 202 ? 9.242 -9.412 4.986 1.00 85.25 202 ASP A C 1
ATOM 1544 O O . ASP A 1 202 ? 10.011 -9.840 5.859 1.00 85.25 202 ASP A O 1
ATOM 1548 N N . ILE A 1 203 ? 8.547 -8.293 5.163 1.00 82.56 203 ILE A N 1
ATOM 1549 C CA . ILE A 1 203 ? 8.278 -7.770 6.497 1.00 82.56 203 ILE A CA 1
ATOM 1550 C C . ILE A 1 203 ? 7.164 -8.660 7.003 1.00 82.56 203 ILE A C 1
ATOM 1552 O O . ILE A 1 203 ? 6.021 -8.471 6.591 1.00 82.56 203 ILE A O 1
ATOM 1556 N N . ALA A 1 204 ? 7.540 -9.681 7.784 1.00 59.09 204 ALA A N 1
ATOM 1557 C CA . ALA A 1 204 ? 6.639 -10.726 8.241 1.00 59.09 204 ALA A CA 1
ATOM 1558 C C . ALA A 1 204 ? 5.323 -10.101 8.704 1.00 59.09 204 ALA A C 1
ATOM 1560 O O . ALA A 1 204 ? 5.250 -9.427 9.728 1.00 59.09 204 ALA A O 1
ATOM 1561 N N . TYR A 1 205 ? 4.296 -10.317 7.893 1.00 53.41 205 TYR A N 1
ATOM 1562 C CA . TYR A 1 205 ? 2.926 -10.246 8.333 1.00 53.41 205 TYR A CA 1
ATOM 1563 C C . TYR A 1 205 ? 2.482 -11.686 8.394 1.00 53.41 205 TYR A C 1
ATOM 1565 O O . TYR A 1 205 ? 2.344 -12.336 7.359 1.00 53.41 205 TYR A O 1
ATOM 1573 N N . GLN A 1 206 ? 2.276 -12.187 9.600 1.00 45.47 206 GLN A N 1
ATOM 1574 C CA . GLN A 1 206 ? 1.335 -13.274 9.753 1.00 45.47 206 GLN A CA 1
ATOM 1575 C C . GLN A 1 206 ? -0.044 -12.621 9.755 1.00 45.47 206 GLN A C 1
ATOM 1577 O O . GLN A 1 206 ? -0.418 -12.044 10.779 1.00 45.47 206 GLN A O 1
ATOM 1582 N N . PRO A 1 207 ? -0.810 -12.668 8.641 1.00 45.06 207 PRO A N 1
ATOM 1583 C CA . PRO A 1 207 ? -2.246 -12.608 8.812 1.00 45.06 207 PRO A CA 1
ATOM 1584 C C . PRO A 1 207 ? -2.582 -13.684 9.841 1.00 45.06 207 PRO A C 1
ATOM 1586 O O . PRO A 1 207 ? -2.067 -14.804 9.709 1.00 45.06 207 PRO A O 1
ATOM 1589 N N . PRO A 1 208 ? -3.367 -13.368 10.880 1.00 45.34 208 PRO A N 1
ATOM 1590 C CA . PRO A 1 208 ? -3.814 -14.382 11.814 1.00 45.34 208 PRO A CA 1
ATOM 1591 C C . PRO A 1 208 ? -4.351 -15.553 10.995 1.00 45.34 208 PRO A C 1
ATOM 1593 O O . PRO A 1 208 ? -5.099 -15.376 10.028 1.00 45.34 208 PRO A O 1
ATOM 1596 N N . THR A 1 209 ? -3.811 -16.734 11.274 1.00 39.47 209 THR A N 1
ATOM 1597 C CA . THR A 1 209 ? -3.987 -17.925 10.450 1.00 39.47 209 THR A CA 1
ATOM 1598 C C . THR A 1 209 ? -5.481 -18.262 10.429 1.00 39.47 209 THR A C 1
ATOM 1600 O O . THR A 1 209 ? -6.015 -18.737 11.424 1.00 39.47 209 THR A O 1
ATOM 1603 N N . GLY A 1 210 ? -6.184 -17.927 9.339 1.00 46.59 210 GLY A N 1
ATOM 1604 C CA . GLY A 1 210 ? -7.652 -18.027 9.276 1.00 46.59 210 GLY A CA 1
ATOM 1605 C C . GLY A 1 210 ? -8.373 -17.072 8.312 1.00 46.59 210 GLY A C 1
ATOM 1606 O O . GLY A 1 210 ? -9.562 -17.256 8.068 1.00 46.59 210 GLY A O 1
ATOM 1607 N N . ALA A 1 211 ? -7.683 -16.098 7.708 1.00 46.09 211 ALA A N 1
ATOM 1608 C CA . ALA A 1 211 ? -8.292 -15.047 6.875 1.00 46.09 211 ALA A CA 1
ATOM 1609 C C . ALA A 1 211 ? -8.858 -15.491 5.497 1.00 46.09 211 ALA A C 1
ATOM 1611 O O . ALA A 1 211 ? -9.036 -14.667 4.600 1.00 46.09 211 ALA A O 1
ATOM 1612 N N . ALA A 1 212 ? -9.175 -16.775 5.306 1.00 50.66 212 ALA A N 1
ATOM 1613 C CA . ALA A 1 212 ? -9.942 -17.244 4.156 1.00 50.66 212 ALA A CA 1
ATOM 1614 C C . ALA A 1 212 ? -11.451 -17.174 4.467 1.00 50.66 212 ALA A C 1
ATOM 1616 O O . ALA A 1 212 ? -12.064 -18.139 4.911 1.00 50.66 212 ALA A O 1
ATOM 1617 N N . GLY A 1 213 ? -12.053 -16.009 4.211 1.00 60.78 213 GLY A N 1
ATOM 1618 C CA . GLY A 1 213 ? -13.471 -15.897 3.837 1.00 60.78 213 GLY A CA 1
ATOM 1619 C C . GLY A 1 213 ? -14.499 -15.534 4.914 1.00 60.78 213 GLY A C 1
ATOM 1620 O O . GLY A 1 213 ? -15.613 -15.173 4.547 1.00 60.78 213 GLY A O 1
ATOM 1621 N N . THR A 1 214 ? -14.171 -15.562 6.208 1.00 77.00 214 THR A N 1
ATOM 1622 C CA . THR A 1 214 ? -15.150 -15.242 7.275 1.00 77.00 214 THR A CA 1
ATOM 1623 C C . THR A 1 214 ? -14.619 -14.337 8.375 1.00 77.00 214 THR A C 1
ATOM 1625 O O . THR A 1 214 ? -15.332 -14.118 9.344 1.00 77.00 214 THR A O 1
ATOM 1628 N N . GLN A 1 215 ? -13.404 -13.803 8.261 1.00 83.94 215 GLN A N 1
ATOM 1629 C CA . GLN A 1 215 ? -12.794 -12.957 9.291 1.00 83.94 215 GLN A CA 1
ATOM 1630 C C . GLN A 1 215 ? -12.668 -11.513 8.819 1.00 83.94 215 GLN A C 1
ATOM 1632 O O . GLN A 1 215 ? -12.418 -11.286 7.639 1.00 83.94 215 GLN A O 1
ATOM 1637 N N . GLY A 1 216 ? -12.798 -10.555 9.729 1.00 83.56 216 GLY A N 1
ATOM 1638 C CA . GLY A 1 216 ? -12.405 -9.160 9.549 1.00 83.56 216 GLY A CA 1
ATOM 1639 C C . GLY A 1 216 ? -11.588 -8.671 10.743 1.00 83.56 216 GLY A C 1
ATOM 1640 O O . GLY A 1 216 ? -11.187 -9.456 11.604 1.00 83.56 216 GLY A O 1
ATOM 1641 N N . TYR A 1 217 ? -11.325 -7.372 10.783 1.00 84.75 217 TYR A N 1
ATOM 1642 C CA . TYR A 1 217 ? -10.397 -6.758 11.722 1.00 84.75 217 TYR A CA 1
ATOM 1643 C C . TYR A 1 217 ? -11.051 -5.582 12.447 1.00 84.75 217 TYR A C 1
ATOM 1645 O O . TYR A 1 217 ? -11.907 -4.887 11.898 1.00 84.75 217 TYR A O 1
ATOM 1653 N N . LEU A 1 218 ? -10.632 -5.343 13.682 1.00 86.69 218 LEU A N 1
ATOM 1654 C CA . LEU A 1 218 ? -10.992 -4.174 14.470 1.00 86.69 218 LEU A CA 1
ATOM 1655 C C . LEU A 1 218 ? -9.733 -3.364 14.766 1.00 86.69 218 LEU A C 1
ATOM 1657 O O . LEU A 1 218 ? -8.746 -3.911 15.258 1.00 86.69 218 LEU A O 1
ATOM 1661 N N . PHE A 1 219 ? -9.801 -2.069 14.480 1.00 85.75 219 PHE A N 1
ATOM 1662 C CA . PHE A 1 219 ? -8.894 -1.062 15.021 1.00 85.75 219 PHE A CA 1
ATOM 1663 C C . PHE A 1 219 ? -9.672 -0.310 16.097 1.00 85.75 219 PHE A C 1
ATOM 1665 O O . PHE A 1 219 ? -10.743 0.219 15.808 1.00 85.75 219 PHE A O 1
ATOM 1672 N N . ILE A 1 220 ? -9.198 -0.309 17.338 1.00 90.25 220 ILE A N 1
ATOM 1673 C CA . ILE A 1 220 ? -9.948 0.225 18.478 1.00 90.25 220 ILE A CA 1
ATOM 1674 C C . ILE A 1 220 ? -9.074 1.242 19.194 1.00 90.25 220 ILE A C 1
ATOM 1676 O O . ILE A 1 220 ? -8.017 0.895 19.720 1.00 90.25 220 ILE A O 1
ATOM 1680 N N . ASP A 1 221 ? -9.534 2.485 19.248 1.00 89.81 221 ASP A N 1
ATOM 1681 C CA . ASP A 1 221 ? -8.844 3.570 19.934 1.00 89.81 221 ASP A CA 1
ATOM 1682 C C . ASP A 1 221 ? -9.788 4.327 20.869 1.00 89.81 221 ASP A C 1
ATOM 1684 O O . ASP A 1 221 ? -11.002 4.417 20.643 1.00 89.81 221 ASP A O 1
ATOM 1688 N N . SER A 1 222 ? -9.234 4.860 21.956 1.00 94.69 222 SER A N 1
ATOM 1689 C CA . SER A 1 222 ? -10.004 5.673 22.885 1.00 94.69 222 SER A CA 1
ATOM 1690 C C . SER A 1 222 ? -9.178 6.663 23.673 1.00 94.69 222 SER A C 1
ATOM 1692 O O . SER A 1 222 ? -8.014 6.441 24.003 1.00 94.69 222 SER A O 1
ATOM 1694 N N . VAL A 1 223 ? -9.851 7.737 24.070 1.00 92.44 223 VAL A N 1
ATOM 1695 C CA . VAL A 1 223 ? -9.307 8.723 24.997 1.00 92.44 223 VAL A CA 1
ATOM 1696 C C . VAL A 1 223 ? -10.267 8.855 26.180 1.00 92.44 223 VAL A C 1
ATOM 1698 O O . VAL A 1 223 ? -11.434 9.197 25.962 1.00 92.44 223 VAL A O 1
ATOM 1701 N N . PRO A 1 224 ? -9.807 8.605 27.425 1.00 96.50 224 PRO A N 1
ATOM 1702 C CA . PRO A 1 224 ? -8.527 7.988 27.817 1.00 96.50 224 PRO A CA 1
ATOM 1703 C C . PRO A 1 224 ? -8.395 6.504 27.401 1.00 96.50 224 PRO A C 1
ATOM 1705 O O . PRO A 1 224 ? -9.366 5.885 26.965 1.00 96.50 224 PRO A O 1
ATOM 1708 N N . SER A 1 225 ? -7.195 5.927 27.580 1.00 95.88 225 SER A N 1
ATOM 1709 C CA . SER A 1 225 ? -6.936 4.489 27.367 1.00 95.88 225 SER A CA 1
ATOM 1710 C C . SER A 1 225 ? -7.859 3.625 28.235 1.00 95.88 225 SER A C 1
ATOM 1712 O O . SER A 1 225 ? -8.146 3.989 29.378 1.00 95.88 225 SER A O 1
ATOM 1714 N N . ALA A 1 226 ? -8.339 2.507 27.701 1.00 97.88 226 ALA A N 1
ATOM 1715 C CA . ALA A 1 226 ? -9.350 1.658 28.323 1.00 97.88 226 ALA A CA 1
ATOM 1716 C C . ALA A 1 226 ? -9.107 0.179 28.009 1.00 97.88 226 ALA A C 1
ATOM 1718 O O . ALA A 1 226 ? -8.621 -0.145 26.929 1.00 97.88 226 ALA A O 1
ATOM 1719 N N . GLU A 1 227 ? -9.475 -0.708 28.932 1.00 98.06 227 GLU A N 1
ATOM 1720 C CA . GLU A 1 227 ? -9.519 -2.151 28.686 1.00 98.06 227 GLU A CA 1
ATOM 1721 C C . GLU A 1 227 ? -10.588 -2.458 27.632 1.00 98.06 227 GLU A C 1
ATOM 1723 O O . GLU A 1 227 ? -11.670 -1.859 27.637 1.00 98.06 227 GLU A O 1
ATOM 1728 N N . VAL A 1 228 ? -10.289 -3.392 26.729 1.00 97.81 228 VAL A N 1
ATOM 1729 C CA . VAL A 1 228 ? -11.171 -3.742 25.612 1.00 97.81 228 VAL A CA 1
ATOM 1730 C C . VAL A 1 228 ? -11.846 -5.091 25.849 1.00 97.81 228 VAL A C 1
ATOM 1732 O O . VAL A 1 228 ? -11.203 -6.097 26.159 1.00 97.81 228 VAL A O 1
ATOM 1735 N N . HIS A 1 229 ? -13.160 -5.120 25.644 1.00 98.00 229 HIS A N 1
ATOM 1736 C CA . HIS A 1 229 ? -13.966 -6.332 25.595 1.00 98.00 229 HIS A CA 1
ATOM 1737 C C . HIS A 1 229 ? -14.668 -6.423 24.243 1.00 98.00 229 HIS A C 1
ATOM 1739 O O . HIS A 1 229 ? -15.226 -5.436 23.759 1.00 98.00 229 HIS A O 1
ATOM 1745 N N . ILE A 1 230 ? -14.677 -7.614 23.654 1.00 97.44 230 ILE A N 1
ATOM 1746 C CA . ILE A 1 230 ? -15.362 -7.899 22.393 1.00 97.44 230 ILE A CA 1
ATOM 1747 C C . ILE A 1 230 ? -16.356 -9.022 22.651 1.00 97.44 230 ILE A C 1
ATOM 1749 O O . ILE A 1 230 ? -15.992 -10.082 23.152 1.00 97.44 230 ILE A O 1
ATOM 1753 N N . ASP A 1 231 ? -17.628 -8.753 22.370 1.00 97.56 231 ASP A N 1
ATOM 1754 C CA . ASP A 1 231 ? -18.754 -9.650 22.645 1.00 97.56 231 ASP A CA 1
ATOM 1755 C C . ASP A 1 231 ? -18.797 -10.111 24.112 1.00 97.56 231 ASP A C 1
ATOM 1757 O O . ASP A 1 231 ? -19.102 -11.257 24.433 1.00 97.56 231 ASP A O 1
ATOM 1761 N N . GLY A 1 232 ? -18.451 -9.193 25.021 1.00 97.12 232 GLY A N 1
ATOM 1762 C CA . GLY A 1 232 ? -18.372 -9.437 26.463 1.00 97.12 232 GLY A CA 1
ATOM 1763 C C . GLY A 1 232 ? -17.084 -10.125 26.932 1.00 97.12 232 GLY A C 1
ATOM 1764 O O . GLY A 1 232 ? -16.834 -10.166 28.137 1.00 97.12 232 GLY A O 1
ATOM 1765 N N . VAL A 1 233 ? -16.234 -10.608 26.021 1.00 97.56 233 VAL A N 1
ATOM 1766 C CA . VAL A 1 233 ? -14.979 -11.295 26.354 1.00 97.56 233 VAL A CA 1
ATOM 1767 C C . VAL A 1 233 ? -13.829 -10.282 26.438 1.00 97.56 233 VAL A C 1
ATOM 1769 O O . VAL A 1 233 ? -13.582 -9.580 25.455 1.00 97.56 233 VAL A O 1
ATOM 1772 N N . PRO A 1 234 ? -13.110 -10.175 27.574 1.00 97.19 234 PRO A N 1
ATOM 1773 C CA . PRO A 1 234 ? -11.922 -9.332 27.658 1.00 97.19 234 PRO A CA 1
ATOM 1774 C C . PRO A 1 234 ? -10.823 -9.893 26.756 1.00 97.19 234 PRO A C 1
ATOM 1776 O O . PRO A 1 234 ? -10.511 -11.082 26.824 1.00 97.19 234 PRO A O 1
ATOM 1779 N N . ILE A 1 235 ? -10.209 -9.037 25.942 1.00 95.69 235 ILE A N 1
ATOM 1780 C CA . ILE A 1 235 ? -9.140 -9.471 25.026 1.00 95.69 235 ILE A CA 1
ATOM 1781 C C . ILE A 1 235 ? -7.741 -9.391 25.646 1.00 95.69 235 ILE A C 1
ATOM 1783 O O . ILE A 1 235 ? -6.774 -9.849 25.050 1.00 95.69 235 ILE A O 1
ATOM 1787 N N . GLY A 1 236 ? -7.634 -8.839 26.859 1.00 93.12 236 GLY A N 1
ATOM 1788 C CA . GLY A 1 236 ? -6.365 -8.699 27.580 1.00 93.12 236 GLY A CA 1
ATOM 1789 C C . GLY A 1 236 ? -5.491 -7.534 27.105 1.00 93.12 236 GLY A C 1
ATOM 1790 O O . GLY A 1 236 ? -4.359 -7.405 27.563 1.00 93.12 236 GLY A O 1
ATOM 1791 N N . GLU A 1 237 ? -6.014 -6.679 26.225 1.00 90.44 237 GLU A N 1
ATOM 1792 C CA . GLU A 1 237 ? -5.352 -5.474 25.724 1.00 90.44 237 GLU A CA 1
ATOM 1793 C C . GLU A 1 237 ? -6.117 -4.207 26.135 1.00 90.44 237 GLU A C 1
ATOM 1795 O O . GLU A 1 237 ? -7.337 -4.229 26.342 1.00 90.44 237 GLU A O 1
ATOM 1800 N N . SER A 1 238 ? -5.390 -3.092 26.217 1.00 94.69 238 SER A N 1
ATOM 1801 C CA . SER A 1 238 ? -5.958 -1.753 26.389 1.00 94.69 238 SER A CA 1
ATOM 1802 C C . SER A 1 238 ? -5.777 -0.935 25.116 1.00 94.69 238 SER A C 1
ATOM 1804 O O . SER A 1 238 ? -4.803 -1.125 24.387 1.00 94.69 238 SER A O 1
ATOM 1806 N N . THR A 1 239 ? -6.685 0.004 24.857 1.00 91.25 239 THR A N 1
ATOM 1807 C CA . THR A 1 239 ? -6.568 0.907 23.709 1.00 91.25 239 THR A CA 1
ATOM 1808 C C . THR A 1 239 ? -5.255 1.705 23.753 1.00 91.25 239 THR A C 1
ATOM 1810 O O . THR A 1 239 ? -4.851 2.164 24.833 1.00 91.25 239 THR A O 1
ATOM 1813 N N . PRO A 1 240 ? -4.581 1.884 22.598 1.00 88.06 240 PRO A N 1
ATOM 1814 C CA . PRO A 1 240 ? -5.040 1.519 21.248 1.00 88.06 240 PRO A CA 1
ATOM 1815 C C . PRO A 1 240 ? -4.753 0.051 20.881 1.00 88.06 240 PRO A C 1
ATOM 1817 O O . PRO A 1 240 ? -3.611 -0.396 20.990 1.00 88.06 240 PRO A O 1
ATOM 1820 N N . VAL A 1 241 ? -5.760 -0.651 20.351 1.00 84.31 241 VAL A N 1
ATOM 1821 C CA . VAL A 1 241 ? -5.659 -2.010 19.790 1.00 84.31 241 VAL A CA 1
ATOM 1822 C C . VAL A 1 241 ? -5.636 -1.908 18.270 1.00 84.31 241 VAL A C 1
ATOM 1824 O O . VAL A 1 241 ? -6.614 -1.501 17.643 1.00 84.31 241 VAL A O 1
ATOM 1827 N N . LEU A 1 242 ? -4.501 -2.255 17.663 1.00 72.06 242 LEU A N 1
ATOM 1828 C CA . LEU A 1 242 ? -4.240 -1.954 16.251 1.00 72.06 242 LEU A CA 1
ATOM 1829 C C . LEU A 1 242 ? -4.959 -2.888 15.281 1.00 72.06 242 LEU A C 1
ATOM 1831 O O . LEU A 1 242 ? -5.379 -2.479 14.202 1.00 72.06 242 LEU A O 1
ATOM 1835 N N . THR A 1 243 ? -5.033 -4.168 15.622 1.00 80.31 243 THR A N 1
ATOM 1836 C CA . THR A 1 243 ? -5.666 -5.180 14.784 1.00 80.31 243 THR A CA 1
ATOM 1837 C C . THR A 1 243 ? -6.101 -6.324 15.671 1.00 80.31 243 THR A C 1
ATOM 1839 O O . THR A 1 243 ? -5.291 -7.158 16.063 1.00 80.31 243 THR A O 1
ATOM 1842 N N . TRP A 1 244 ? -7.396 -6.386 15.946 1.00 87.75 244 TRP A N 1
ATOM 1843 C CA . TRP A 1 244 ? -8.007 -7.556 16.552 1.00 87.75 244 TRP A CA 1
ATOM 1844 C C . TRP A 1 244 ? -8.826 -8.306 15.511 1.00 87.75 244 TRP A C 1
ATOM 1846 O O . TRP A 1 244 ? -9.639 -7.708 14.810 1.00 87.75 244 TRP A O 1
ATOM 1856 N N . THR A 1 245 ? -8.603 -9.610 15.376 1.00 87.88 245 THR A N 1
ATOM 1857 C CA . THR A 1 245 ? -9.316 -10.412 14.373 1.00 87.88 245 THR A CA 1
ATOM 1858 C C . THR A 1 245 ? -10.599 -10.959 14.960 1.00 87.88 245 THR A C 1
ATOM 1860 O O . THR A 1 245 ? -10.594 -11.568 16.027 1.00 87.88 245 THR A O 1
ATOM 1863 N N . VAL A 1 246 ? -11.694 -10.764 14.239 1.00 91.38 246 VAL A N 1
ATOM 1864 C CA . VAL A 1 246 ? -13.019 -11.278 14.592 1.00 91.38 246 VAL A CA 1
ATOM 1865 C C . VAL A 1 246 ? -13.650 -11.936 13.377 1.00 91.38 246 VAL A C 1
ATOM 1867 O O . VAL A 1 246 ? -13.197 -11.748 12.248 1.00 91.38 246 VAL A O 1
ATOM 1870 N N . SER A 1 247 ? -14.707 -12.716 13.579 1.00 91.50 247 SER A N 1
ATOM 1871 C CA . SER A 1 247 ? -15.556 -13.126 12.461 1.00 91.50 247 SER A CA 1
ATOM 1872 C C . SER A 1 247 ? -16.165 -11.901 11.767 1.00 91.50 247 SER A C 1
ATOM 1874 O O . SER A 1 247 ? -16.365 -10.863 12.374 1.00 91.50 247 SER A O 1
ATOM 1876 N N . ALA A 1 248 ? -16.509 -11.999 10.492 1.00 87.12 248 ALA A N 1
ATOM 1877 C CA . ALA A 1 248 ? -17.362 -11.020 9.846 1.00 87.12 248 ALA A CA 1
ATOM 1878 C C . ALA A 1 248 ? -18.765 -11.121 10.461 1.00 87.12 248 ALA A C 1
ATOM 1880 O O . ALA A 1 248 ? -19.325 -12.213 10.565 1.00 87.12 248 ALA A O 1
ATOM 1881 N N . GLY A 1 249 ? -19.344 -9.996 10.868 1.00 92.19 249 GLY A N 1
ATOM 1882 C CA . GLY A 1 249 ? -20.596 -9.986 11.612 1.00 92.19 249 GLY A CA 1
ATOM 1883 C C . GLY A 1 249 ? -20.799 -8.725 12.440 1.00 92.19 249 GLY A C 1
ATOM 1884 O O . GLY A 1 249 ? -20.080 -7.737 12.302 1.00 92.19 249 GLY A O 1
ATOM 1885 N N . SER A 1 250 ? -21.832 -8.741 13.277 1.00 95.88 250 SER A N 1
ATOM 1886 C CA . SER A 1 250 ? -22.047 -7.702 14.282 1.00 95.88 250 SER A CA 1
ATOM 1887 C C . SER A 1 250 ? -21.341 -8.084 15.572 1.00 95.88 250 SER A C 1
ATOM 1889 O O . SER A 1 250 ? -21.581 -9.169 16.088 1.00 95.88 250 SER A O 1
ATOM 1891 N N . HIS A 1 251 ? -20.539 -7.160 16.087 1.00 97.44 251 HIS A N 1
ATOM 1892 C CA . HIS A 1 251 ? -19.796 -7.304 17.330 1.00 97.44 251 HIS A CA 1
ATOM 1893 C C . HIS A 1 251 ? -20.157 -6.179 18.288 1.00 97.44 251 HIS A C 1
ATOM 1895 O O . HIS A 1 251 ? -20.430 -5.051 17.866 1.00 97.44 251 HIS A O 1
ATOM 1901 N N . THR A 1 252 ? -20.147 -6.477 19.577 1.00 98.19 252 THR A N 1
ATOM 1902 C CA . THR A 1 252 ? -20.247 -5.474 20.635 1.00 98.19 252 THR A CA 1
ATOM 1903 C C . THR A 1 252 ? -18.845 -5.193 21.161 1.00 98.19 252 THR A C 1
ATOM 1905 O O . THR A 1 252 ? -18.187 -6.094 21.670 1.00 98.19 252 THR A O 1
ATOM 1908 N N . VAL A 1 253 ? -18.383 -3.951 21.038 1.00 98.12 253 VAL A N 1
ATOM 1909 C CA . VAL A 1 253 ? -17.113 -3.488 21.604 1.00 98.12 253 VAL A CA 1
ATOM 1910 C C . VAL A 1 253 ? -17.420 -2.674 22.849 1.00 98.12 253 VAL A C 1
ATOM 1912 O O . VAL A 1 253 ? -18.104 -1.651 22.779 1.00 98.12 253 VAL A O 1
ATOM 1915 N N . THR A 1 254 ? -16.893 -3.117 23.982 1.00 98.12 254 THR A N 1
ATOM 1916 C CA . THR A 1 254 ? -17.039 -2.433 25.263 1.00 98.12 254 THR A CA 1
ATOM 1917 C C . THR A 1 254 ? -15.667 -1.973 25.731 1.00 98.12 254 THR A C 1
ATOM 1919 O O . THR A 1 254 ? -14.732 -2.765 25.825 1.00 98.12 254 THR A O 1
ATOM 1922 N N . LEU A 1 255 ? -15.552 -0.680 26.008 1.00 98.31 255 LEU A N 1
ATOM 1923 C CA . LEU A 1 255 ? -14.358 -0.041 26.540 1.00 98.31 255 LEU A CA 1
ATOM 1924 C C . LEU A 1 255 ? -14.588 0.313 27.999 1.00 98.31 255 LEU A C 1
ATOM 1926 O O . LEU A 1 255 ? -15.586 0.961 28.323 1.00 98.31 255 LEU A O 1
ATOM 1930 N N . GLU A 1 256 ? -13.666 -0.083 28.869 1.00 98.00 256 GLU A N 1
ATOM 1931 C CA . GLU A 1 256 ? -13.765 0.150 30.306 1.00 98.00 256 GLU A CA 1
ATOM 1932 C C . GLU A 1 256 ? -12.459 0.730 30.863 1.00 98.00 256 GLU A C 1
A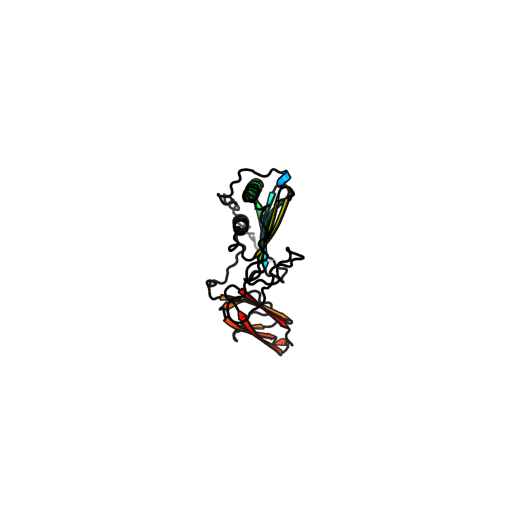TOM 1934 O O . GLU A 1 256 ? -11.400 0.110 30.811 1.00 98.00 256 GLU A O 1
ATOM 1939 N N . ASN A 1 257 ? -12.518 1.934 31.430 1.00 97.88 257 ASN A N 1
ATOM 1940 C CA . ASN A 1 257 ? -11.425 2.507 32.207 1.00 97.88 257 ASN A CA 1
ATOM 1941 C C . ASN A 1 257 ? -11.782 2.420 33.694 1.00 97.88 257 ASN A C 1
ATOM 1943 O O . ASN A 1 257 ? -12.383 3.334 34.262 1.00 97.88 257 ASN A O 1
ATOM 1947 N N . LYS A 1 258 ? -11.382 1.318 34.336 1.00 95.94 258 LYS A N 1
ATOM 1948 C CA . LYS A 1 258 ? -11.669 1.044 35.754 1.00 95.94 258 LYS A CA 1
ATOM 1949 C C . LYS A 1 258 ? -11.151 2.125 36.699 1.00 95.94 258 LYS A C 1
ATOM 1951 O O . LYS A 1 258 ? -11.800 2.426 37.694 1.00 95.94 258 LYS A O 1
ATOM 1956 N N . ARG A 1 259 ? -10.008 2.742 36.379 1.00 96.31 259 ARG A N 1
ATOM 1957 C CA . ARG A 1 259 ? -9.396 3.798 37.204 1.00 96.31 259 ARG A CA 1
ATOM 1958 C C . ARG A 1 259 ? -10.290 5.032 37.312 1.00 96.31 259 ARG A C 1
ATOM 1960 O O . ARG A 1 259 ? -10.294 5.684 38.349 1.00 96.31 259 ARG A O 1
ATOM 1967 N N . LEU A 1 260 ? -11.003 5.362 36.240 1.00 96.31 260 LEU A N 1
ATOM 1968 C CA . LEU A 1 260 ? -11.894 6.520 36.178 1.00 96.31 260 LEU A CA 1
ATOM 1969 C C . LEU A 1 260 ? -13.376 6.140 36.321 1.00 96.31 260 LEU A C 1
ATOM 1971 O O . LEU A 1 260 ? -14.226 7.021 36.309 1.00 96.31 260 LEU A O 1
ATOM 1975 N N . GLY A 1 261 ? -13.693 4.847 36.447 1.00 96.81 261 GLY A N 1
ATOM 1976 C CA . GLY A 1 261 ? -15.073 4.357 36.483 1.00 96.81 261 GLY A CA 1
ATOM 1977 C C . GLY A 1 261 ? -15.839 4.592 35.177 1.00 96.81 261 GLY A C 1
ATOM 1978 O O . GLY A 1 261 ? -17.065 4.665 35.195 1.00 96.81 261 GLY A O 1
ATOM 1979 N N . LEU A 1 262 ? -15.133 4.738 34.050 1.00 97.31 262 LEU A N 1
ATOM 1980 C CA . LEU A 1 262 ? -15.740 5.047 32.756 1.00 97.31 262 LEU A CA 1
ATOM 1981 C C . LEU A 1 262 ? -15.984 3.774 31.961 1.00 97.31 262 LEU A C 1
ATOM 1983 O O . LEU A 1 262 ? -15.124 2.895 31.898 1.00 97.31 262 LEU A O 1
ATOM 1987 N N . LYS A 1 263 ? -17.137 3.704 31.300 1.00 97.31 263 LYS A N 1
ATOM 1988 C CA . LYS A 1 263 ? -17.505 2.576 30.452 1.00 97.31 263 LYS A CA 1
ATOM 1989 C C . LYS A 1 263 ? -18.326 3.045 29.265 1.00 97.31 263 LYS A C 1
ATOM 1991 O O . LYS A 1 263 ? -19.221 3.874 29.417 1.00 97.31 263 LYS A O 1
ATOM 1996 N N . LYS A 1 264 ? -18.043 2.498 28.087 1.00 97.62 264 LYS A N 1
ATOM 1997 C CA . LYS A 1 264 ? -18.821 2.756 26.874 1.00 97.62 264 LYS A CA 1
ATOM 1998 C C . LYS A 1 264 ? -18.922 1.494 26.044 1.00 97.62 264 LYS A C 1
ATOM 2000 O O . LYS A 1 264 ? -17.930 0.809 25.832 1.00 97.62 264 LYS A O 1
ATOM 2005 N N . GLU A 1 265 ? -20.121 1.215 25.564 1.00 97.69 265 GLU A N 1
ATOM 2006 C CA . GLU A 1 265 ? -20.406 0.084 24.692 1.00 97.69 265 GLU A CA 1
ATOM 2007 C C . GLU A 1 265 ? -20.873 0.596 23.331 1.00 97.69 265 GLU A C 1
ATOM 2009 O O . GLU A 1 265 ? -21.636 1.560 23.246 1.00 97.69 265 GLU A O 1
ATOM 2014 N N . THR A 1 266 ? -20.403 -0.037 22.261 1.00 97.38 266 THR A N 1
ATOM 2015 C CA . THR A 1 266 ? -20.839 0.253 20.898 1.00 97.38 266 THR A CA 1
ATOM 2016 C C . THR A 1 266 ? -20.989 -1.031 20.100 1.00 97.38 266 THR A C 1
ATOM 2018 O O . THR A 1 266 ? -20.231 -1.984 20.273 1.00 97.38 266 THR A O 1
ATOM 2021 N N . ARG A 1 267 ? -21.966 -1.061 19.193 1.00 97.00 267 ARG A N 1
ATOM 2022 C CA . ARG A 1 267 ? -22.145 -2.173 18.261 1.00 97.00 267 ARG A CA 1
ATOM 2023 C C . ARG A 1 267 ? -21.553 -1.798 16.913 1.00 97.00 267 ARG A C 1
ATOM 2025 O O . ARG A 1 267 ? -21.912 -0.774 16.338 1.00 97.00 267 ARG A O 1
ATOM 2032 N N . VAL A 1 268 ? -20.695 -2.661 16.389 1.00 94.50 268 VAL A N 1
ATOM 2033 C CA . VAL A 1 268 ? -19.984 -2.456 15.126 1.00 94.50 268 VAL A CA 1
ATOM 2034 C C . VAL A 1 268 ? -20.254 -3.611 14.181 1.00 94.50 268 VAL A C 1
ATOM 2036 O O . VAL A 1 268 ? -20.498 -4.739 14.605 1.00 94.50 268 VAL A O 1
ATOM 2039 N N . LYS A 1 269 ? -20.264 -3.327 12.881 1.00 92.56 269 LYS A N 1
ATOM 2040 C CA . LYS A 1 269 ? -20.422 -4.346 11.846 1.00 92.56 269 LYS A CA 1
ATOM 2041 C C . LYS A 1 269 ? -19.092 -4.518 11.131 1.00 92.56 269 LYS A C 1
ATOM 2043 O O . LYS A 1 269 ? -18.656 -3.608 10.438 1.00 92.56 269 LYS A O 1
ATOM 2048 N N . VAL A 1 270 ? -18.489 -5.686 11.300 1.00 85.88 270 VAL A N 1
ATOM 2049 C CA . VAL A 1 270 ? -17.213 -6.056 10.699 1.00 85.88 270 VAL A CA 1
ATOM 2050 C C . VAL A 1 270 ? -17.473 -6.856 9.432 1.00 85.88 270 VAL A C 1
ATOM 2052 O O . VAL A 1 270 ? -18.223 -7.832 9.430 1.00 85.88 270 VAL A O 1
ATOM 2055 N N . HIS A 1 271 ? -16.861 -6.434 8.334 1.00 79.88 271 HIS A N 1
ATOM 2056 C CA . HIS A 1 271 ? -16.949 -7.119 7.051 1.00 79.88 271 HIS A CA 1
ATOM 2057 C C . HIS A 1 271 ? -15.727 -8.015 6.835 1.00 79.88 271 HIS A C 1
ATOM 2059 O O . HIS A 1 271 ? -14.628 -7.708 7.296 1.00 79.88 271 HIS A O 1
ATOM 2065 N N . ALA A 1 272 ? -15.912 -9.121 6.111 1.00 78.75 272 ALA A N 1
ATOM 2066 C CA . ALA A 1 272 ? -14.825 -10.052 5.830 1.00 78.75 272 ALA A CA 1
ATOM 2067 C C . ALA A 1 272 ? -13.688 -9.355 5.063 1.00 78.75 272 ALA A C 1
ATOM 2069 O O . ALA A 1 272 ? -13.931 -8.642 4.090 1.00 78.75 272 ALA A O 1
ATOM 2070 N N . GLY A 1 273 ? -12.454 -9.549 5.521 1.00 68.56 273 GLY A N 1
ATOM 2071 C CA . GLY A 1 273 ? -11.247 -8.930 4.986 1.00 68.56 273 GLY A CA 1
ATOM 2072 C C . GLY A 1 273 ? -11.124 -7.428 5.250 1.00 68.56 273 GLY A C 1
ATOM 2073 O O . GLY A 1 273 ? -10.129 -6.844 4.825 1.00 68.56 273 GLY A O 1
ATOM 2074 N N . GLN A 1 274 ? -12.096 -6.805 5.929 1.00 72.19 274 GLN A N 1
ATOM 2075 C CA . GLN A 1 274 ? -12.096 -5.373 6.216 1.00 72.19 274 GLN A CA 1
ATOM 2076 C C . GLN A 1 274 ? -11.771 -5.078 7.682 1.00 72.19 274 GLN A C 1
ATOM 2078 O O . GLN A 1 274 ? -12.079 -5.867 8.571 1.00 72.19 274 GLN A O 1
ATOM 2083 N N . THR A 1 275 ? -11.214 -3.902 7.923 1.00 78.31 275 THR A N 1
ATOM 2084 C CA . THR A 1 275 ? -10.926 -3.297 9.212 1.00 78.31 275 THR A CA 1
ATOM 2085 C C . THR A 1 275 ? -12.011 -2.296 9.520 1.00 78.31 275 THR A C 1
ATOM 2087 O O . THR A 1 275 ? -12.277 -1.381 8.743 1.00 78.31 275 THR A O 1
ATOM 2090 N N . THR A 1 276 ? -12.649 -2.477 10.665 1.00 83.00 276 THR A N 1
ATOM 2091 C CA . THR A 1 276 ? -13.619 -1.533 11.205 1.00 83.00 276 THR A CA 1
ATOM 2092 C C . THR A 1 276 ? -12.939 -0.731 12.303 1.00 83.00 276 THR A C 1
ATOM 2094 O O . THR A 1 276 ? -12.505 -1.303 13.303 1.00 83.00 276 THR A O 1
ATOM 2097 N N . SER A 1 277 ? -12.828 0.581 12.103 1.00 82.25 277 SER A N 1
ATOM 2098 C CA . SER A 1 277 ? -12.282 1.493 13.109 1.00 82.25 277 SER A CA 1
ATOM 2099 C C . SER A 1 277 ? -13.348 1.862 14.136 1.00 82.25 277 SER A C 1
ATOM 2101 O O . SER A 1 277 ? -14.477 2.213 13.787 1.00 82.25 277 SER A O 1
ATOM 2103 N N . VAL A 1 278 ? -12.975 1.788 15.407 1.00 87.31 278 VAL A N 1
ATOM 2104 C CA . VAL A 1 278 ? -13.802 2.115 16.564 1.00 87.31 278 VAL A CA 1
ATOM 2105 C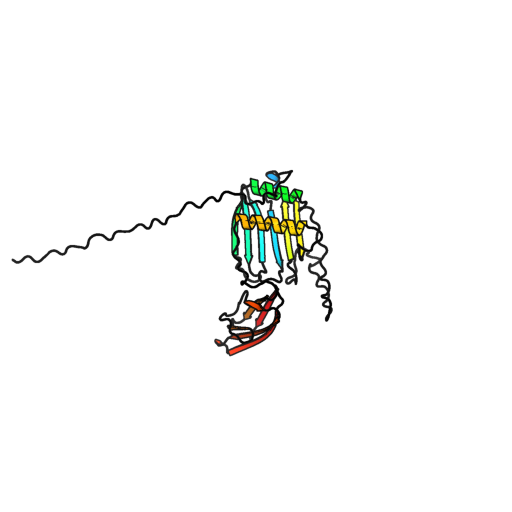 C . VAL A 1 278 ? -13.053 3.149 17.383 1.00 87.31 278 VAL A C 1
ATOM 2107 O O . VAL A 1 278 ? -12.204 2.808 18.198 1.00 87.31 278 VAL A O 1
ATOM 2110 N N . GLU A 1 279 ? -13.362 4.417 17.145 1.00 88.06 279 GLU A N 1
ATOM 2111 C CA . GLU A 1 279 ? -12.774 5.538 17.874 1.00 88.06 279 GLU A CA 1
ATOM 2112 C C . GLU A 1 279 ? -13.810 6.095 18.845 1.00 88.06 279 GLU A C 1
ATOM 2114 O O . GLU A 1 279 ? -14.899 6.523 18.447 1.00 88.06 279 GLU A O 1
ATOM 2119 N N . LEU A 1 280 ? -13.506 6.048 20.141 1.00 88.25 280 LEU A N 1
ATOM 2120 C CA . LEU A 1 280 ? -14.451 6.433 21.181 1.00 88.25 280 LEU A CA 1
ATOM 2121 C C . LEU A 1 280 ? -13.813 7.355 22.216 1.00 88.25 280 LEU A C 1
ATOM 2123 O O . LEU A 1 280 ? -12.842 7.011 22.879 1.00 88.25 280 LEU A O 1
ATOM 2127 N N . THR A 1 281 ? -14.448 8.497 22.457 1.00 91.00 281 THR A N 1
ATOM 2128 C CA . THR A 1 281 ? -14.226 9.268 23.684 1.00 91.00 281 THR A CA 1
ATOM 2129 C C . THR A 1 281 ? -15.103 8.689 24.792 1.00 91.00 281 THR A C 1
ATOM 2131 O O . THR A 1 281 ? -16.318 8.512 24.593 1.00 91.00 281 THR A O 1
ATOM 2134 N N . LEU A 1 282 ? -14.486 8.347 25.925 1.00 89.19 282 LEU A N 1
ATOM 2135 C CA . LEU A 1 282 ? -15.210 7.971 27.139 1.00 89.19 282 LEU A CA 1
ATOM 2136 C C . LEU A 1 282 ? -15.724 9.244 27.844 1.00 89.19 282 LEU A C 1
ATOM 2138 O O . LEU A 1 282 ? -15.056 10.274 27.741 1.00 89.19 282 LEU A O 1
ATOM 2142 N N . PRO A 1 283 ? -16.917 9.197 28.468 1.00 84.69 283 PRO A N 1
ATOM 2143 C CA . PRO A 1 283 ? -17.560 10.363 29.083 1.00 84.69 283 PRO A CA 1
ATOM 2144 C C . PRO A 1 283 ? -16.830 10.897 30.320 1.00 84.69 283 PRO A C 1
ATOM 2146 O O . PRO A 1 283 ? -15.974 10.171 30.867 1.00 84.69 283 PRO A O 1
#

Secondary structure (DSSP, 8-state):
----PPPPPPP------------------S-SS-TT---SS---HHHHTT-EEEEEEEE-SSS-SEEEEEEEEETTEEEEEEEEE-TT-S-EEEEEEEEEHHHHHHHHHHHHHTTGGGPPPPP--B----SSS------BSSBTTBTT---SS-SS-EEEEEEEETTEEEEEEEESTTTSS-THHHHHHHHHHHHHHHHH--------TT-SSSEEEEEEEEES--EEEETTEEEEEES-EEEEEEESEEEEEEEEETTTTEEEEEEEEEPTT-EEEEEEE--

Nearest PDB structures (foldseek):
  2ova-assembly1_A  TM=3.305E-01  e=1.280E-01  Homo sapiens
  8g0h-assembly1_D  TM=3.870E-01  e=3.017E-01  Homo sapiens
  1lf7-assembly1_A  TM=3.046E-01  e=1.280E-01  Homo sapiens
  8g0h-assembly2_B  TM=3.539E-01  e=3.017E-01  Homo sapiens
  2cr9-assembly1_A  TM=3.024E-01  e=5.988E-01  Homo sapiens

Radius of gyration: 27.03 Å; Cα contacts (8 Å, |Δi|>4): 566; chains: 1; bounding box: 92×39×94 Å